Protein AF-A0A1Y1JNR8-F1 (afdb_monomer_lite)

Secondary structure (DSSP, 8-state):
---------TTTTTHHHHHHHHTTTSTTHHHHHHHHHHHHHHHHHHHT----HHHHHHHHHHHHHHHHHHHHTTS-HHHHHHHHHHHHHHHHHHHHHH--S--SHHHHHHHHH--SSTTSPPPP-TTGGGSTTS-TT-HHHHHHHHHHHHHHHHHHHHHHHHHHHHHHHHHHHHHHHHHHHHSPPP---------------SSTHHHHHHHHHHHHHHHHHHHHHHTT--

Radius of gyration: 26.72 Å; chains: 1; bounding box: 78×40×77 Å

Foldseek 3Di:
DPPPPPQDLPLLPPVLVVLLVCLCVDPCCVVCVVLQLLLQVQLCVQFVWPPDPVLSVLSSSLLSLQVVLVVCVVPDPVNSLSNLVVSLLSLVVSCVVTPGDQPFSLSSVVSSQDDPDPPHDGRDPSNVVSCVSVPRPPVVVSVVVVVVVVVVVVVVVVVVVVVVVVVVVVVVVVVVVVCCVVCVDDPPPDDDDDDDDDDPDDPPPVVVVVVVVVVVVVVVVVVVVVVVPD

Organism: Plasmodium gonderi (NCBI:txid77519)

Sequence (230 aa):
MQSTSNFDFMNIFPQCRYDYNGALYRRMRRQWLAPCSAVCSDYTNELQFNNSTAFHNKCHQLCLYLLDIYATKSDLTQRLEASCKYFYYKLKELRKNFGGKCTTTINCYEQMRKKYTPSRMDVPGVCVKYLENINNNDESIFTQFEYLQKLYDIENEFNKSKEELDKVNVKYEKYLQIKSECLPSPEQSYSSSEAGSGTVTGMCVSTTAILIIIFIFFKVKNNFNLLNIY

Structure (mmCIF, N/CA/C/O backbone):
data_AF-A0A1Y1JNR8-F1
#
_entry.id   AF-A0A1Y1JNR8-F1
#
loop_
_atom_site.group_PDB
_atom_site.id
_atom_site.type_symbol
_atom_site.label_atom_id
_atom_site.label_alt_id
_atom_site.label_comp_id
_atom_site.label_asym_id
_atom_site.label_entity_id
_atom_site.label_seq_id
_atom_site.pdbx_PDB_ins_code
_atom_site.Cartn_x
_atom_site.Cartn_y
_atom_site.Cartn_z
_atom_site.occupancy
_atom_site.B_iso_or_equiv
_atom_site.auth_seq_id
_atom_site.auth_comp_id
_atom_site.auth_asym_id
_atom_site.auth_atom_id
_atom_site.pdbx_PDB_model_num
ATOM 1 N N . MET A 1 1 ? -14.467 6.001 -29.641 1.00 39.25 1 MET A N 1
ATOM 2 C CA . MET A 1 1 ? -14.697 5.729 -28.207 1.00 39.25 1 MET A CA 1
ATOM 3 C C . MET A 1 1 ? -14.297 4.289 -27.952 1.00 39.25 1 MET A C 1
ATOM 5 O O . MET A 1 1 ? -15.002 3.393 -28.391 1.00 39.25 1 MET A O 1
ATOM 9 N N . GLN A 1 2 ? -13.114 4.065 -27.378 1.00 39.97 2 GLN A N 1
ATOM 10 C CA . GLN A 1 2 ? -12.700 2.731 -26.938 1.00 39.97 2 GLN A CA 1
ATOM 11 C C . GLN A 1 2 ? -13.568 2.346 -25.740 1.00 39.97 2 GLN A C 1
ATOM 13 O O . GLN A 1 2 ? -13.733 3.153 -24.827 1.00 39.97 2 GLN A O 1
ATOM 18 N N . SER A 1 3 ? -14.158 1.151 -25.778 1.00 43.25 3 SER A N 1
ATOM 19 C CA . SER A 1 3 ? -14.901 0.595 -24.652 1.00 43.25 3 SER A CA 1
ATOM 20 C C . SER A 1 3 ? -14.000 0.601 -23.422 1.00 43.25 3 SER A C 1
ATOM 22 O O . SER A 1 3 ? -12.935 -0.017 -23.443 1.00 43.25 3 SER A O 1
ATOM 24 N N . THR A 1 4 ? -14.419 1.292 -22.366 1.00 54.94 4 THR A N 1
ATOM 25 C CA . THR A 1 4 ? -13.857 1.138 -21.026 1.00 54.94 4 THR A CA 1
ATOM 26 C C . THR A 1 4 ? -13.970 -0.335 -20.656 1.00 54.94 4 THR A C 1
ATOM 28 O O . THR A 1 4 ? -15.061 -0.813 -20.344 1.00 54.94 4 THR A O 1
ATOM 31 N N . SER A 1 5 ? -12.870 -1.081 -20.763 1.00 59.62 5 SER A N 1
ATOM 32 C CA . SER A 1 5 ? -12.784 -2.412 -20.174 1.00 59.62 5 SER A CA 1
ATOM 33 C C . SER A 1 5 ? -13.126 -2.257 -18.698 1.00 59.62 5 SER A C 1
ATOM 35 O O . SER A 1 5 ? -12.496 -1.451 -18.013 1.00 59.62 5 SER A O 1
ATOM 37 N N . ASN A 1 6 ? -14.152 -2.964 -18.234 1.00 73.44 6 ASN A N 1
ATOM 38 C CA . ASN A 1 6 ? -14.614 -2.884 -16.856 1.00 73.44 6 ASN A CA 1
ATOM 39 C C . ASN A 1 6 ? -13.470 -3.370 -15.951 1.00 73.44 6 ASN A C 1
ATOM 41 O O . ASN A 1 6 ? -13.187 -4.567 -15.904 1.00 73.44 6 ASN A O 1
ATOM 45 N N . PHE A 1 7 ? -12.733 -2.449 -15.325 1.00 81.56 7 PHE A N 1
ATOM 46 C CA . PHE A 1 7 ? -11.639 -2.825 -14.438 1.00 81.56 7 PHE A CA 1
ATOM 47 C C . PHE A 1 7 ? -12.228 -3.464 -13.187 1.00 81.56 7 PHE A C 1
ATOM 49 O O . PHE A 1 7 ? -13.065 -2.868 -12.510 1.00 81.56 7 PHE A O 1
ATOM 56 N N . ASP A 1 8 ? -11.786 -4.678 -12.885 1.00 85.56 8 ASP A N 1
ATOM 57 C CA . ASP A 1 8 ? -12.284 -5.407 -11.732 1.00 85.56 8 ASP A CA 1
ATOM 58 C C . ASP A 1 8 ? -11.535 -5.010 -10.452 1.00 85.56 8 ASP A C 1
ATOM 60 O O . ASP A 1 8 ? -10.344 -5.301 -10.288 1.00 85.56 8 ASP A O 1
ATOM 64 N N . PHE A 1 9 ? -12.257 -4.345 -9.547 1.00 86.44 9 PHE A N 1
ATOM 65 C CA . PHE A 1 9 ? -11.785 -3.978 -8.212 1.00 86.44 9 PHE A CA 1
ATOM 66 C C . PHE A 1 9 ? -12.079 -5.052 -7.151 1.00 86.44 9 PHE A C 1
ATOM 68 O O . PHE A 1 9 ? -11.677 -4.871 -5.995 1.00 86.44 9 PHE A O 1
ATOM 75 N N . MET A 1 10 ? -12.763 -6.153 -7.504 1.00 84.88 10 MET A N 1
ATOM 76 C CA . MET A 1 10 ? -13.023 -7.262 -6.582 1.00 84.88 10 MET A CA 1
ATOM 77 C C . MET A 1 10 ? -11.731 -7.756 -5.944 1.00 84.88 10 MET A C 1
ATOM 79 O O . MET A 1 10 ? -10.674 -7.831 -6.572 1.00 84.88 10 MET A O 1
ATOM 83 N N . ASN A 1 11 ? -11.833 -8.126 -4.669 1.00 88.25 11 ASN A N 1
ATOM 84 C CA . ASN A 1 11 ? -10.754 -8.725 -3.881 1.00 88.25 11 ASN A CA 1
ATOM 85 C C . ASN A 1 11 ? -9.515 -7.837 -3.662 1.00 88.25 11 ASN A C 1
ATOM 87 O O . ASN A 1 11 ? -8.599 -8.246 -2.948 1.00 88.25 11 ASN A O 1
ATOM 91 N N . ILE A 1 12 ? -9.481 -6.617 -4.211 1.00 92.06 12 ILE A N 1
ATOM 92 C CA . ILE A 1 12 ? -8.430 -5.635 -3.930 1.00 92.06 12 ILE A CA 1
ATOM 93 C C . ILE A 1 12 ? -8.668 -5.019 -2.550 1.00 92.06 12 ILE A C 1
ATOM 95 O O . ILE A 1 12 ? -7.814 -5.071 -1.664 1.00 92.06 12 ILE A O 1
ATOM 99 N N . PHE A 1 13 ? -9.840 -4.424 -2.347 1.00 92.69 13 PHE A N 1
ATOM 100 C CA . PHE A 1 13 ? -10.194 -3.806 -1.077 1.00 92.69 13 PHE A CA 1
ATOM 101 C C . PHE A 1 13 ? -11.094 -4.724 -0.238 1.00 92.69 13 PHE A C 1
ATOM 103 O O . PHE A 1 13 ? -11.888 -5.477 -0.797 1.00 92.69 13 PHE A O 1
ATOM 110 N N . PRO A 1 14 ? -10.996 -4.667 1.104 1.00 93.38 14 PRO A N 1
ATOM 111 C CA . PRO A 1 14 ? -10.036 -3.884 1.895 1.00 93.38 14 PRO A CA 1
ATOM 112 C C . PRO A 1 14 ? -8.672 -4.576 2.064 1.00 93.38 14 PRO A C 1
ATOM 114 O O . PRO A 1 14 ? -7.735 -3.968 2.586 1.00 93.38 14 PRO A O 1
ATOM 117 N N . GLN A 1 15 ? -8.552 -5.843 1.657 1.00 93.50 15 GLN A N 1
ATOM 118 C CA . GLN A 1 15 ? -7.458 -6.709 2.088 1.00 93.50 15 GLN A CA 1
ATOM 119 C C . GLN A 1 15 ? -6.082 -6.255 1.587 1.00 93.50 15 GLN A C 1
ATOM 121 O O . GLN A 1 15 ? -5.156 -6.183 2.390 1.00 93.50 15 GLN A O 1
ATOM 126 N N . CYS A 1 16 ? -5.922 -5.885 0.312 1.00 95.50 16 CYS A N 1
ATOM 127 C CA . CYS A 1 16 ? -4.629 -5.418 -0.204 1.00 95.50 16 CYS A CA 1
ATOM 128 C C . CYS A 1 16 ? -4.188 -4.110 0.468 1.00 95.50 16 CYS A C 1
ATOM 130 O O . CYS A 1 16 ? -3.004 -3.937 0.759 1.00 95.50 16 CYS A O 1
ATOM 132 N N . ARG A 1 17 ? -5.137 -3.220 0.797 1.00 95.50 17 ARG A N 1
ATOM 133 C CA . ARG A 1 17 ? -4.872 -2.006 1.587 1.00 95.50 17 ARG A CA 1
ATOM 134 C C . ARG A 1 17 ? -4.393 -2.352 2.992 1.00 95.50 17 ARG A C 1
ATOM 136 O O . ARG A 1 17 ? -3.406 -1.777 3.450 1.00 95.50 17 ARG A O 1
ATOM 143 N N . TYR A 1 18 ? -5.066 -3.282 3.664 1.00 94.81 18 TYR A N 1
ATOM 144 C CA . TYR A 1 18 ? -4.649 -3.764 4.980 1.00 94.81 18 TYR A CA 1
ATOM 145 C C . TYR A 1 18 ? -3.255 -4.399 4.928 1.00 94.81 18 TYR A C 1
ATOM 147 O O . TYR A 1 18 ? -2.393 -4.056 5.737 1.00 94.81 18 TYR A O 1
ATOM 155 N N . ASP A 1 19 ? -3.004 -5.258 3.941 1.00 94.81 19 ASP A N 1
ATOM 156 C CA . ASP A 1 19 ? -1.722 -5.933 3.757 1.00 94.81 19 ASP A CA 1
ATOM 157 C C . ASP A 1 19 ? -0.589 -4.924 3.507 1.00 94.81 19 ASP A C 1
ATOM 159 O O . ASP A 1 19 ? 0.452 -4.988 4.162 1.00 94.81 19 ASP A O 1
ATOM 163 N N . TYR A 1 20 ? -0.821 -3.932 2.645 1.00 96.19 20 TYR A N 1
ATOM 164 C CA . TYR A 1 20 ? 0.123 -2.846 2.378 1.00 96.19 20 TYR A CA 1
ATOM 165 C C . TYR A 1 20 ? 0.397 -1.981 3.617 1.00 96.19 20 TYR A C 1
ATOM 167 O O . TYR A 1 20 ? 1.552 -1.688 3.934 1.00 96.19 20 TYR A O 1
ATOM 175 N N . ASN A 1 21 ? -0.644 -1.582 4.354 1.00 94.44 21 ASN A N 1
ATOM 176 C CA . ASN A 1 21 ? -0.499 -0.795 5.585 1.00 94.44 21 ASN A CA 1
ATOM 177 C C . ASN A 1 21 ? 0.221 -1.589 6.686 1.00 94.44 21 ASN A C 1
ATOM 179 O O . ASN A 1 21 ? 1.013 -1.030 7.444 1.00 94.44 21 ASN A O 1
ATOM 183 N N . GLY A 1 22 ? -0.010 -2.901 6.736 1.00 94.06 22 GLY A N 1
ATOM 184 C CA . GLY A 1 22 ? 0.628 -3.824 7.665 1.00 94.06 22 GLY A CA 1
ATOM 185 C C . GLY A 1 22 ? 2.079 -4.170 7.323 1.00 94.06 22 GLY A C 1
ATOM 186 O O . GLY A 1 22 ? 2.804 -4.609 8.216 1.00 94.06 22 GLY A O 1
ATOM 187 N N . ALA A 1 23 ? 2.538 -3.954 6.085 1.00 92.69 23 ALA A N 1
ATOM 188 C CA . ALA A 1 23 ? 3.873 -4.360 5.623 1.00 92.69 23 ALA A CA 1
ATOM 189 C C . ALA A 1 23 ? 5.018 -3.814 6.503 1.00 92.69 23 ALA A C 1
ATOM 191 O O . ALA A 1 23 ? 6.007 -4.501 6.755 1.00 92.69 23 ALA A O 1
ATOM 192 N N . LEU A 1 24 ? 4.860 -2.607 7.064 1.00 88.12 24 LEU A N 1
ATOM 193 C CA . LEU A 1 24 ? 5.844 -1.989 7.968 1.00 88.12 24 LEU A CA 1
ATOM 194 C C . LEU A 1 24 ? 5.838 -2.548 9.401 1.00 88.12 24 LEU A C 1
ATOM 196 O O . LEU A 1 24 ? 6.729 -2.228 10.190 1.00 88.12 24 LEU A O 1
ATOM 200 N N . TYR A 1 25 ? 4.853 -3.359 9.768 1.00 88.12 25 TYR A N 1
ATOM 201 C CA . TYR A 1 25 ? 4.699 -3.893 11.125 1.00 88.12 25 TYR A CA 1
ATOM 202 C C . TYR A 1 25 ? 4.877 -5.413 11.182 1.00 88.12 25 TYR A C 1
ATOM 204 O O . TYR A 1 25 ? 4.994 -5.987 12.263 1.00 88.12 25 TYR A O 1
ATOM 212 N N . ARG A 1 26 ? 4.943 -6.077 10.024 1.00 84.50 26 ARG A N 1
ATOM 213 C CA . ARG A 1 26 ? 5.122 -7.528 9.928 1.00 84.50 26 ARG A CA 1
ATOM 214 C C . ARG A 1 26 ? 6.529 -7.960 10.329 1.00 84.50 26 ARG A C 1
ATOM 216 O O . ARG A 1 26 ? 7.511 -7.236 10.157 1.00 84.50 26 ARG A O 1
ATOM 223 N N . ARG A 1 27 ? 6.633 -9.202 10.817 1.00 76.00 27 ARG A N 1
ATOM 224 C CA . ARG A 1 27 ? 7.883 -9.833 11.288 1.00 76.00 27 ARG A CA 1
ATOM 225 C C . ARG A 1 27 ? 9.013 -9.755 10.255 1.00 76.00 27 ARG A C 1
ATOM 227 O O . ARG A 1 27 ? 10.169 -9.552 10.621 1.00 76.00 27 ARG A O 1
ATOM 234 N N . MET A 1 28 ? 8.652 -9.849 8.975 1.00 74.25 28 MET A N 1
ATOM 235 C CA . MET A 1 28 ? 9.563 -9.779 7.833 1.00 74.25 28 MET A CA 1
ATOM 236 C C . MET A 1 28 ? 10.305 -8.439 7.713 1.00 74.25 28 MET A C 1
ATOM 238 O O . MET A 1 28 ? 11.418 -8.414 7.187 1.00 74.25 28 MET A O 1
ATOM 242 N N . ARG A 1 29 ? 9.790 -7.344 8.291 1.00 83.25 29 ARG A N 1
ATOM 243 C CA . ARG A 1 29 ? 10.456 -6.035 8.245 1.00 83.25 29 ARG A CA 1
ATOM 244 C C . ARG A 1 29 ? 11.910 -6.092 8.706 1.00 83.25 29 ARG A C 1
ATOM 246 O O . ARG A 1 29 ? 12.751 -5.469 8.075 1.00 83.25 29 ARG A O 1
ATOM 253 N N . ARG A 1 30 ? 12.234 -6.813 9.785 1.00 84.50 30 ARG A N 1
ATOM 254 C CA . ARG A 1 30 ? 13.604 -6.794 10.339 1.00 84.50 30 ARG A CA 1
ATOM 255 C C . ARG A 1 30 ? 14.647 -7.316 9.351 1.00 84.50 30 ARG A C 1
ATOM 257 O O . ARG A 1 30 ? 15.739 -6.769 9.292 1.00 84.50 30 ARG A O 1
ATOM 264 N N . GLN A 1 31 ? 14.295 -8.338 8.575 1.00 91.00 31 GLN A N 1
ATOM 265 C CA . GLN A 1 31 ? 15.196 -8.950 7.600 1.00 91.00 31 GLN A CA 1
ATOM 266 C C . GLN A 1 31 ? 15.299 -8.124 6.314 1.00 91.00 31 GLN A C 1
ATOM 268 O O . GLN A 1 31 ? 16.372 -8.034 5.724 1.00 91.00 31 GLN A O 1
ATOM 273 N N . TRP A 1 32 ? 14.193 -7.511 5.888 1.00 93.62 32 TRP A N 1
ATOM 274 C CA . TRP A 1 32 ? 14.091 -6.902 4.561 1.00 93.62 32 TRP A CA 1
ATOM 275 C C . TRP A 1 32 ? 14.195 -5.382 4.546 1.00 93.62 32 TRP A C 1
ATOM 277 O O . TRP A 1 32 ? 14.353 -4.808 3.474 1.00 93.62 32 TRP A O 1
ATOM 287 N N . LEU A 1 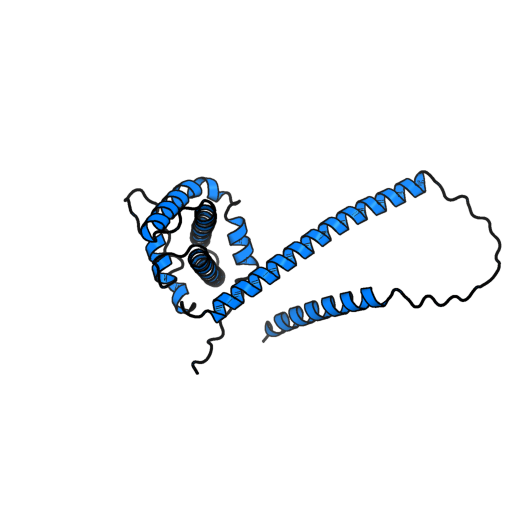33 ? 14.168 -4.715 5.704 1.00 93.50 33 LEU A N 1
ATOM 288 C CA . LEU A 1 33 ? 14.251 -3.256 5.762 1.00 93.50 33 LEU A CA 1
ATOM 289 C C . LEU A 1 33 ? 15.554 -2.739 5.148 1.00 93.50 33 LEU A C 1
ATOM 291 O O . LEU A 1 33 ? 15.488 -1.909 4.253 1.00 93.50 33 LEU A O 1
ATOM 295 N N . ALA A 1 34 ? 16.715 -3.251 5.570 1.00 95.19 34 ALA A N 1
ATOM 296 C CA . ALA A 1 34 ? 18.001 -2.804 5.028 1.00 95.19 34 ALA A CA 1
ATOM 297 C C . ALA A 1 34 ? 18.160 -3.116 3.520 1.00 95.19 34 ALA A C 1
ATOM 299 O O . ALA A 1 34 ? 18.535 -2.209 2.772 1.00 95.19 34 ALA A O 1
ATOM 300 N N . PRO A 1 35 ? 17.814 -4.326 3.030 1.00 95.88 35 PRO A N 1
ATOM 301 C CA . PRO A 1 35 ? 17.745 -4.598 1.593 1.00 95.88 35 PRO A CA 1
ATOM 302 C C . PRO A 1 35 ? 16.805 -3.658 0.821 1.00 95.88 35 PRO A C 1
ATOM 304 O O . PRO A 1 35 ? 17.195 -3.118 -0.213 1.00 95.88 35 PRO A O 1
ATOM 307 N N . CYS A 1 36 ? 15.604 -3.388 1.338 1.00 96.50 36 CYS A N 1
ATOM 308 C CA . CYS A 1 36 ? 14.678 -2.443 0.717 1.00 96.50 36 CYS A CA 1
ATOM 309 C C . CYS A 1 36 ? 15.200 -1.002 0.752 1.00 96.50 36 CYS A C 1
ATOM 311 O O . CYS A 1 36 ? 14.997 -0.271 -0.210 1.00 96.50 36 CYS A O 1
ATOM 313 N N . SER A 1 37 ? 15.904 -0.582 1.807 1.00 95.38 37 SER A N 1
ATOM 314 C CA . SER A 1 37 ? 16.547 0.739 1.861 1.00 95.38 37 SER A CA 1
ATOM 315 C C . SER A 1 37 ? 17.610 0.906 0.790 1.00 95.38 37 SER A C 1
ATOM 317 O O . SER A 1 37 ? 17.683 1.951 0.146 1.00 95.38 37 SER A O 1
ATOM 319 N N . ALA A 1 38 ? 18.397 -0.140 0.553 1.00 95.88 38 ALA A N 1
ATOM 320 C CA . ALA A 1 38 ? 19.351 -0.170 -0.540 1.00 95.88 38 ALA A CA 1
ATOM 321 C C . ALA A 1 38 ? 18.660 -0.023 -1.907 1.00 95.88 38 ALA A C 1
ATOM 323 O O . ALA A 1 38 ? 19.047 0.847 -2.682 1.00 95.88 38 ALA A O 1
ATOM 324 N N . VAL A 1 39 ? 17.597 -0.798 -2.158 1.00 96.06 39 VAL A N 1
ATOM 325 C CA . VAL A 1 39 ? 16.781 -0.695 -3.384 1.00 96.06 39 VAL A CA 1
ATOM 326 C C . VAL A 1 39 ? 16.187 0.706 -3.548 1.00 96.06 39 VAL A C 1
ATOM 328 O O . VAL A 1 39 ? 16.232 1.272 -4.632 1.00 96.06 39 VAL A O 1
ATOM 331 N N . CYS A 1 40 ? 15.657 1.302 -2.481 1.00 95.69 40 CYS A N 1
ATOM 332 C CA . CYS A 1 40 ? 15.045 2.628 -2.534 1.00 95.69 40 CYS A CA 1
ATOM 333 C C . CYS A 1 40 ? 16.055 3.751 -2.781 1.00 95.69 40 CYS A C 1
ATOM 335 O O . CYS A 1 40 ? 15.743 4.701 -3.497 1.00 95.69 40 CYS A O 1
ATOM 337 N N . SER A 1 41 ? 17.264 3.643 -2.229 1.00 94.31 41 SER A N 1
ATOM 338 C CA . SER A 1 41 ? 18.361 4.574 -2.514 1.00 94.31 41 SER A CA 1
ATOM 339 C C . SER A 1 41 ? 18.762 4.518 -3.987 1.00 94.31 41 SER A C 1
ATOM 341 O O . SER A 1 41 ? 18.772 5.534 -4.678 1.00 94.31 41 SER A O 1
ATOM 343 N N . ASP A 1 42 ? 18.983 3.306 -4.487 1.00 93.62 42 ASP A N 1
ATOM 344 C CA . ASP A 1 42 ? 19.300 3.027 -5.884 1.00 93.62 42 ASP A CA 1
ATOM 345 C C . ASP A 1 42 ? 18.203 3.579 -6.820 1.00 93.62 42 ASP A C 1
ATOM 347 O O . ASP A 1 42 ? 18.477 4.335 -7.752 1.00 93.62 42 ASP A O 1
ATOM 351 N N . TYR A 1 43 ? 16.938 3.307 -6.499 1.00 93.50 43 TYR A N 1
ATOM 352 C CA . TYR A 1 43 ? 15.780 3.792 -7.247 1.00 93.50 43 TYR A CA 1
ATOM 353 C C . TYR A 1 43 ? 15.640 5.328 -7.231 1.00 93.50 43 TYR A C 1
ATOM 355 O O . TYR A 1 43 ? 15.259 5.929 -8.237 1.00 93.50 43 TYR A O 1
ATOM 363 N N . THR A 1 44 ? 15.992 5.979 -6.115 1.00 92.31 44 THR A N 1
ATOM 364 C CA . THR A 1 44 ? 16.034 7.451 -5.996 1.00 92.31 44 THR A CA 1
ATOM 365 C C . THR A 1 44 ? 17.031 8.057 -6.974 1.00 92.31 44 THR A C 1
ATOM 367 O O . THR A 1 44 ? 16.710 9.032 -7.657 1.00 92.31 44 THR A O 1
ATOM 370 N N . ASN A 1 45 ? 18.223 7.462 -7.053 1.00 88.44 45 ASN A N 1
ATOM 371 C CA . ASN A 1 45 ? 19.310 7.948 -7.895 1.00 88.44 45 ASN A CA 1
ATOM 372 C C . ASN A 1 45 ? 18.976 7.810 -9.386 1.00 88.44 45 ASN A C 1
ATOM 374 O O . ASN A 1 45 ? 19.185 8.764 -10.137 1.00 88.44 45 ASN A O 1
ATOM 378 N N . GLU A 1 46 ? 18.393 6.679 -9.803 1.00 86.44 46 GLU A N 1
ATOM 379 C CA . GLU A 1 46 ? 18.008 6.445 -11.205 1.00 86.44 46 GLU A CA 1
ATOM 380 C C . GLU A 1 46 ? 16.993 7.480 -11.690 1.00 86.44 46 GLU A C 1
ATOM 382 O O . GLU A 1 46 ? 17.093 8.036 -12.787 1.00 86.44 46 GLU A O 1
ATOM 387 N N . LEU A 1 47 ? 15.986 7.738 -10.857 1.00 85.50 47 LEU A N 1
ATOM 388 C CA . LEU A 1 47 ? 14.855 8.570 -11.237 1.00 85.50 47 LEU A CA 1
ATOM 389 C C . LEU A 1 47 ? 15.053 10.045 -10.925 1.00 85.50 47 LEU A C 1
ATOM 391 O O . LEU A 1 47 ? 14.207 10.845 -11.325 1.00 85.50 47 LEU A O 1
ATOM 395 N N . GLN A 1 48 ? 16.172 10.403 -10.287 1.00 84.50 48 GLN A N 1
ATOM 396 C CA . GLN A 1 48 ? 16.477 11.762 -9.842 1.00 84.50 48 GLN A CA 1
ATOM 397 C C . GLN A 1 48 ? 15.337 12.343 -8.998 1.00 84.50 48 GLN A C 1
ATOM 399 O O . GLN A 1 48 ? 14.942 13.497 -9.158 1.00 84.50 48 GLN A O 1
ATOM 404 N N . PHE A 1 49 ? 14.769 11.514 -8.120 1.00 79.38 49 PHE A N 1
ATOM 405 C CA . PHE A 1 49 ? 13.758 11.973 -7.179 1.00 79.38 49 PHE A CA 1
ATOM 406 C C . PHE A 1 49 ? 14.371 12.931 -6.161 1.00 79.38 49 PHE A C 1
ATOM 408 O O . PHE A 1 49 ? 15.531 12.790 -5.765 1.00 79.38 49 PHE A O 1
ATOM 415 N N . ASN A 1 50 ? 13.550 13.850 -5.649 1.00 75.31 50 ASN A N 1
ATOM 416 C CA . ASN A 1 50 ? 13.906 14.592 -4.447 1.00 75.31 50 ASN A CA 1
ATOM 417 C C . ASN A 1 50 ? 14.071 13.591 -3.299 1.00 75.31 50 ASN A C 1
ATOM 419 O O . ASN A 1 50 ? 13.088 13.009 -2.828 1.00 75.31 50 ASN A O 1
ATOM 423 N N . ASN A 1 51 ? 15.322 13.388 -2.881 1.00 75.44 51 ASN A N 1
ATOM 424 C CA . ASN A 1 51 ? 15.720 12.460 -1.829 1.00 75.44 51 ASN A CA 1
ATOM 425 C C . ASN A 1 51 ? 15.142 12.909 -0.478 1.00 75.44 51 ASN A C 1
ATOM 427 O O . ASN A 1 51 ? 15.792 13.590 0.312 1.00 75.44 51 ASN A O 1
ATOM 431 N N . SER A 1 52 ? 13.876 12.574 -0.251 1.00 87.88 52 SER A N 1
ATOM 432 C CA . SER A 1 52 ? 13.118 12.965 0.928 1.00 87.88 52 SER A CA 1
ATOM 433 C C . SER A 1 52 ? 12.829 11.751 1.799 1.00 87.88 52 SER A C 1
ATOM 435 O O . SER A 1 52 ? 12.574 10.646 1.314 1.00 87.88 52 SER A O 1
ATOM 437 N N . THR A 1 53 ? 12.783 11.967 3.110 1.00 92.19 53 THR A N 1
ATOM 438 C CA . THR A 1 53 ? 12.362 10.942 4.075 1.00 92.19 53 THR A CA 1
ATOM 439 C C . THR A 1 53 ? 10.971 10.393 3.744 1.00 92.19 53 THR A C 1
ATOM 441 O O . THR A 1 53 ? 10.708 9.204 3.912 1.00 92.19 53 THR A O 1
ATOM 444 N N . ALA A 1 54 ? 10.082 11.244 3.220 1.00 93.88 54 ALA A N 1
ATOM 445 C CA . ALA A 1 54 ? 8.745 10.848 2.791 1.00 93.88 54 ALA A CA 1
ATOM 446 C C . ALA A 1 54 ? 8.784 9.835 1.634 1.00 93.88 54 ALA A C 1
ATOM 448 O O . ALA A 1 54 ? 8.072 8.830 1.692 1.00 93.88 54 ALA A O 1
ATOM 449 N N . PHE A 1 55 ? 9.643 10.059 0.633 1.00 93.69 55 PHE A N 1
ATOM 450 C CA . PHE A 1 55 ? 9.849 9.112 -0.462 1.00 93.69 55 PHE A CA 1
ATOM 451 C C . PHE A 1 55 ? 10.358 7.770 0.063 1.00 93.69 55 PHE A C 1
ATOM 453 O O . PHE A 1 55 ? 9.741 6.740 -0.205 1.00 93.69 55 PHE A O 1
ATOM 460 N N . HIS A 1 56 ? 11.432 7.778 0.862 1.00 93.81 56 HIS A N 1
ATOM 461 C CA . HIS A 1 56 ? 12.028 6.548 1.399 1.00 93.81 56 HIS A CA 1
ATOM 462 C C . HIS A 1 56 ? 11.027 5.726 2.198 1.00 93.81 56 HIS A C 1
ATOM 464 O O . HIS A 1 56 ? 10.924 4.522 1.996 1.00 93.81 56 HIS A O 1
ATOM 470 N N . ASN A 1 57 ? 10.217 6.368 3.041 1.00 94.50 57 ASN A N 1
ATOM 471 C CA . ASN A 1 57 ? 9.189 5.673 3.814 1.00 94.50 57 ASN A CA 1
ATOM 472 C C . ASN A 1 57 ? 8.163 4.966 2.918 1.00 94.50 57 ASN A C 1
ATOM 474 O O . ASN A 1 57 ? 7.814 3.811 3.170 1.00 94.50 57 ASN A O 1
ATOM 478 N N . LYS A 1 58 ? 7.700 5.635 1.857 1.00 95.94 58 LYS A N 1
ATOM 479 C CA . LYS A 1 58 ? 6.740 5.055 0.909 1.00 95.94 58 LYS A CA 1
ATOM 480 C C . LYS A 1 58 ? 7.381 3.974 0.040 1.00 95.94 58 LYS A C 1
ATOM 482 O O . LYS A 1 58 ? 6.777 2.924 -0.155 1.00 95.94 58 LYS A O 1
ATOM 487 N N . CYS A 1 59 ? 8.614 4.183 -0.410 1.00 96.56 59 CYS A N 1
ATOM 488 C CA . CYS A 1 59 ? 9.365 3.191 -1.167 1.00 96.56 59 CYS A CA 1
ATOM 489 C C . CYS A 1 59 ? 9.652 1.928 -0.333 1.00 96.56 59 CYS A C 1
ATOM 491 O O . CYS A 1 59 ? 9.435 0.818 -0.819 1.00 96.56 59 CYS A O 1
ATOM 493 N N . HIS A 1 60 ? 10.048 2.063 0.940 1.00 95.75 60 HIS A N 1
ATOM 494 C CA . HIS A 1 60 ? 10.241 0.923 1.842 1.00 95.75 60 HIS A CA 1
ATOM 495 C C . HIS A 1 60 ? 8.961 0.109 1.995 1.00 95.75 60 HIS A C 1
ATOM 497 O O . HIS A 1 60 ? 8.990 -1.113 1.874 1.00 95.75 60 HIS A O 1
ATOM 503 N N . GLN A 1 61 ? 7.839 0.784 2.250 1.00 97.00 61 GLN A N 1
ATOM 504 C CA . GLN A 1 61 ? 6.545 0.129 2.396 1.00 97.00 61 GLN A CA 1
ATOM 505 C C . GLN A 1 61 ? 6.158 -0.630 1.121 1.00 97.00 61 GLN A C 1
ATOM 507 O O . GLN A 1 61 ? 5.728 -1.779 1.201 1.00 97.00 61 GLN A O 1
ATOM 512 N N . LEU A 1 62 ? 6.379 -0.023 -0.047 1.00 97.50 62 LEU A N 1
ATOM 513 C CA . LEU A 1 62 ? 6.117 -0.635 -1.346 1.00 97.50 62 LEU A CA 1
ATOM 514 C C . LEU A 1 62 ? 7.010 -1.860 -1.615 1.00 97.50 62 LEU A C 1
ATOM 516 O O . LEU A 1 62 ? 6.510 -2.895 -2.052 1.00 97.50 62 LEU A O 1
ATOM 520 N N . CYS A 1 63 ? 8.308 -1.771 -1.310 1.00 97.44 63 CYS A N 1
ATOM 521 C CA . CYS A 1 63 ? 9.258 -2.880 -1.434 1.00 97.44 63 CYS A CA 1
ATOM 522 C C . CYS A 1 63 ? 8.898 -4.054 -0.510 1.00 97.44 63 CYS A C 1
ATOM 524 O O . CYS A 1 63 ? 8.845 -5.201 -0.953 1.00 97.44 63 CYS A O 1
ATOM 526 N N . LEU A 1 64 ? 8.586 -3.771 0.759 1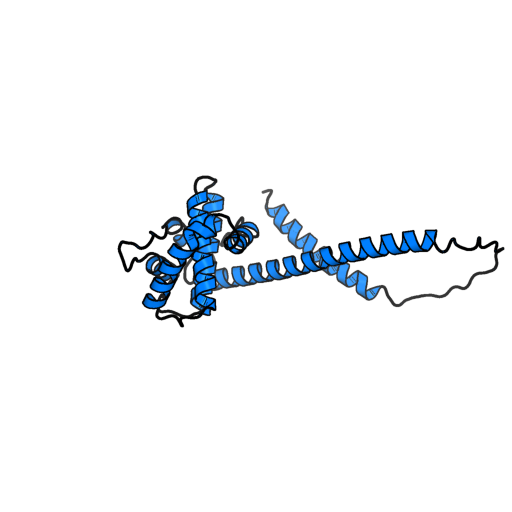.00 96.94 64 LEU A N 1
ATOM 527 C CA . LEU A 1 64 ? 8.169 -4.786 1.728 1.00 96.94 64 LEU A CA 1
ATOM 528 C C . LEU A 1 64 ? 6.854 -5.451 1.316 1.00 96.94 64 LEU A C 1
ATOM 530 O O . LEU A 1 64 ? 6.737 -6.669 1.394 1.00 96.94 64 LEU A O 1
ATOM 534 N N . TYR A 1 65 ? 5.890 -4.676 0.816 1.00 97.19 65 TYR A N 1
ATOM 535 C CA . TYR A 1 65 ? 4.634 -5.224 0.314 1.00 97.19 65 TYR A CA 1
ATOM 536 C C . TYR A 1 65 ? 4.853 -6.189 -0.861 1.00 97.19 65 TYR A C 1
ATOM 538 O O . TYR A 1 65 ? 4.272 -7.270 -0.888 1.00 97.19 65 TYR A O 1
ATOM 546 N N . LEU A 1 66 ? 5.740 -5.853 -1.801 1.00 96.62 66 LEU A N 1
ATOM 547 C CA . LEU A 1 66 ? 6.080 -6.745 -2.912 1.00 96.62 66 LEU A CA 1
ATOM 548 C C . LEU A 1 66 ? 6.745 -8.048 -2.442 1.00 96.62 66 LEU A C 1
ATOM 550 O O . LEU A 1 66 ? 6.475 -9.118 -2.993 1.00 96.62 66 LEU A O 1
ATOM 554 N N . LEU A 1 67 ? 7.601 -7.972 -1.421 1.00 95.31 67 LEU A N 1
ATOM 555 C CA . LEU A 1 67 ? 8.212 -9.154 -0.812 1.00 95.31 67 LEU A CA 1
ATOM 556 C C . LEU A 1 67 ? 7.179 -10.032 -0.104 1.00 95.31 67 LEU A C 1
ATOM 558 O O . LEU A 1 67 ? 7.235 -11.253 -0.239 1.00 95.31 67 LEU A O 1
ATOM 562 N N . ASP A 1 68 ? 6.203 -9.430 0.574 1.00 93.31 68 ASP A N 1
ATOM 563 C CA . ASP A 1 68 ? 5.083 -10.153 1.178 1.00 93.31 68 ASP A CA 1
ATOM 564 C C . ASP A 1 68 ? 4.251 -10.887 0.117 1.00 93.31 68 ASP A C 1
ATOM 566 O O . ASP A 1 68 ? 3.929 -12.065 0.291 1.00 93.31 68 ASP A O 1
ATOM 570 N N . ILE A 1 69 ? 3.952 -10.229 -1.010 1.00 94.06 69 ILE A N 1
ATOM 571 C CA . ILE A 1 69 ? 3.282 -10.861 -2.158 1.00 94.06 69 ILE A CA 1
ATOM 572 C C . ILE A 1 69 ? 4.104 -12.055 -2.656 1.00 94.06 69 ILE A C 1
ATOM 574 O O . ILE A 1 69 ? 3.569 -13.139 -2.882 1.00 94.06 69 ILE A O 1
ATOM 578 N N . TYR A 1 70 ? 5.418 -11.878 -2.811 1.00 93.12 70 TYR A N 1
ATOM 579 C CA . TYR A 1 70 ? 6.306 -12.939 -3.276 1.00 93.12 70 TYR A CA 1
ATOM 580 C C . TYR A 1 70 ? 6.360 -14.133 -2.312 1.00 93.12 70 TYR A C 1
ATOM 582 O O . TYR A 1 70 ? 6.358 -15.278 -2.767 1.00 93.12 70 TYR A O 1
ATOM 590 N N . ALA A 1 71 ? 6.387 -13.880 -1.003 1.00 90.19 71 ALA A N 1
ATOM 591 C CA . ALA A 1 71 ? 6.427 -14.915 0.026 1.00 90.19 71 ALA A CA 1
ATOM 592 C C . ALA A 1 71 ? 5.110 -15.702 0.134 1.00 90.19 71 ALA A C 1
ATOM 594 O O . ALA A 1 71 ? 5.131 -16.874 0.492 1.00 90.19 71 ALA A O 1
ATOM 595 N N . THR A 1 72 ? 3.978 -15.076 -0.199 1.00 85.19 72 THR A N 1
ATOM 596 C CA . THR A 1 72 ? 2.628 -15.661 -0.069 1.00 85.19 72 THR A CA 1
ATOM 597 C C . THR A 1 72 ? 2.045 -16.176 -1.389 1.00 85.19 72 THR A C 1
ATOM 599 O O . THR A 1 72 ? 0.908 -16.638 -1.435 1.00 85.19 72 THR A O 1
ATOM 602 N N . LYS A 1 73 ? 2.826 -16.146 -2.479 1.00 75.94 73 LYS A N 1
ATOM 603 C CA . LYS A 1 73 ? 2.369 -16.467 -3.844 1.00 75.94 73 LYS A CA 1
ATOM 604 C C . LYS A 1 73 ? 1.858 -17.902 -4.053 1.00 75.94 73 LYS A C 1
ATOM 606 O O . LYS A 1 73 ? 1.287 -18.168 -5.107 1.00 75.94 73 LYS A O 1
ATOM 611 N N . SER A 1 74 ? 2.104 -18.824 -3.117 1.00 64.25 74 SER A N 1
ATOM 612 C CA . SER A 1 74 ? 1.592 -20.202 -3.172 1.00 64.25 74 SER A CA 1
ATOM 613 C C . SER A 1 74 ? 0.085 -20.293 -2.919 1.00 64.25 74 SER A C 1
ATOM 615 O O . SER A 1 74 ? -0.538 -21.261 -3.347 1.00 64.25 74 SER A O 1
ATOM 617 N N . ASP A 1 75 ? -0.509 -19.275 -2.287 1.00 61.72 75 ASP A N 1
ATOM 618 C CA . ASP A 1 75 ? -1.841 -19.361 -1.684 1.00 61.72 75 ASP A CA 1
ATOM 619 C C . ASP A 1 75 ? -2.893 -18.553 -2.466 1.00 61.72 75 ASP A C 1
ATOM 621 O O . ASP A 1 75 ? -3.456 -17.604 -1.937 1.00 61.72 75 ASP A O 1
ATOM 625 N N . LEU A 1 76 ? -3.230 -18.970 -3.696 1.00 72.12 76 LEU A N 1
ATOM 626 C CA . LEU A 1 76 ? -4.320 -18.451 -4.564 1.00 72.12 76 LEU A CA 1
ATOM 627 C C . LEU A 1 76 ? -3.903 -17.394 -5.608 1.00 72.12 76 LEU A C 1
ATOM 629 O O . LEU A 1 76 ? -3.495 -16.270 -5.310 1.00 72.12 76 LEU A O 1
ATOM 633 N N . THR A 1 77 ? -4.134 -17.734 -6.878 1.00 76.38 77 THR A N 1
ATOM 634 C CA . THR A 1 77 ? -3.882 -16.884 -8.056 1.00 76.38 77 THR A CA 1
ATOM 635 C C . THR A 1 77 ? -4.685 -15.579 -8.048 1.00 76.38 77 THR A C 1
ATOM 637 O O . THR A 1 77 ? -4.141 -14.538 -8.410 1.00 76.38 77 THR A O 1
ATOM 640 N N . GLN A 1 78 ? -5.937 -15.604 -7.578 1.00 80.31 78 GLN A N 1
ATOM 641 C CA . GLN A 1 78 ? -6.801 -14.416 -7.507 1.00 80.31 78 GLN A CA 1
ATOM 642 C C . GLN A 1 78 ? -6.273 -13.364 -6.520 1.00 80.31 78 GLN A C 1
ATOM 644 O O . GLN A 1 78 ? -6.213 -12.177 -6.841 1.00 80.31 78 GLN A O 1
ATOM 649 N N . ARG A 1 79 ? -5.815 -13.786 -5.331 1.00 88.44 79 ARG A N 1
ATOM 650 C CA . ARG A 1 79 ? -5.233 -12.874 -4.332 1.00 88.44 79 ARG A CA 1
ATOM 651 C C . ARG A 1 79 ? -3.939 -12.248 -4.840 1.00 88.44 79 ARG A C 1
ATOM 653 O O . ARG A 1 79 ? -3.671 -11.072 -4.581 1.00 88.44 79 ARG A O 1
ATOM 660 N N . LEU A 1 80 ? -3.149 -13.034 -5.568 1.00 91.88 80 LEU A N 1
ATOM 661 C CA . LEU A 1 80 ? -1.917 -12.569 -6.180 1.00 91.88 80 LEU A CA 1
ATOM 662 C C . LEU A 1 80 ? -2.189 -11.468 -7.219 1.00 91.88 80 LEU A C 1
ATOM 664 O O . LEU A 1 80 ? -1.545 -10.421 -7.165 1.00 91.88 80 LEU A O 1
ATOM 668 N N . GLU A 1 81 ? -3.166 -11.661 -8.109 1.00 91.62 81 GLU A N 1
ATOM 669 C CA . GLU A 1 81 ? -3.568 -10.639 -9.085 1.00 91.62 81 GLU A CA 1
ATOM 670 C C . GLU A 1 81 ? -4.032 -9.346 -8.403 1.00 91.62 81 GLU A C 1
ATOM 672 O O . GLU A 1 81 ? -3.513 -8.272 -8.712 1.00 91.62 81 GLU A O 1
ATOM 677 N N . ALA A 1 82 ? -4.956 -9.441 -7.442 1.00 92.75 82 ALA A N 1
ATOM 678 C CA . ALA A 1 82 ? -5.470 -8.283 -6.710 1.00 92.75 82 ALA A CA 1
ATOM 679 C C . ALA A 1 82 ? -4.350 -7.508 -5.990 1.00 92.75 82 ALA A C 1
ATOM 681 O O . ALA A 1 82 ? -4.280 -6.277 -6.061 1.00 92.75 82 ALA A O 1
ATOM 682 N N . SER A 1 83 ? -3.414 -8.228 -5.366 1.00 94.56 83 SER A N 1
ATOM 683 C CA . SER A 1 83 ? -2.277 -7.623 -4.665 1.00 94.56 83 SER A CA 1
ATOM 684 C C . SER A 1 83 ? -1.303 -6.943 -5.623 1.00 94.56 83 SER A C 1
ATOM 686 O O . SER A 1 83 ? -0.824 -5.844 -5.347 1.00 94.56 83 SER A O 1
ATOM 688 N N . CYS A 1 84 ? -1.049 -7.547 -6.785 1.00 94.56 84 CYS A N 1
ATOM 689 C CA . CYS A 1 84 ? -0.226 -6.932 -7.819 1.00 94.56 84 CYS A CA 1
ATOM 690 C C . CYS A 1 84 ? -0.892 -5.698 -8.441 1.00 94.56 84 CYS A C 1
ATOM 692 O O . CYS A 1 84 ? -0.217 -4.689 -8.650 1.00 94.56 84 CYS A O 1
ATOM 694 N N . LYS A 1 85 ? -2.216 -5.719 -8.650 1.00 93.25 85 LYS A N 1
ATOM 695 C CA . LYS A 1 85 ? -2.982 -4.528 -9.053 1.00 93.25 85 LYS A CA 1
ATOM 696 C C . LYS A 1 85 ? -2.818 -3.391 -8.049 1.00 93.25 85 LYS A C 1
ATOM 698 O O . LYS A 1 85 ? -2.500 -2.263 -8.430 1.00 93.25 85 LYS A O 1
ATOM 703 N N . TYR A 1 86 ? -2.943 -3.699 -6.761 1.00 95.62 86 TYR A N 1
ATOM 704 C CA . TYR A 1 86 ? -2.755 -2.718 -5.696 1.00 95.62 86 TYR A CA 1
ATOM 705 C C . TYR A 1 86 ? -1.304 -2.208 -5.590 1.00 95.62 86 TYR A C 1
ATOM 707 O O . TYR A 1 86 ? -1.082 -1.012 -5.393 1.00 95.62 86 TYR A O 1
ATOM 715 N N . PHE A 1 87 ? -0.306 -3.081 -5.778 1.00 96.19 87 PHE A N 1
ATOM 716 C CA . PHE A 1 87 ? 1.110 -2.697 -5.848 1.00 96.19 87 PHE A CA 1
ATOM 717 C C . PHE A 1 87 ? 1.351 -1.661 -6.951 1.00 96.19 87 PHE A C 1
ATOM 719 O O . PHE A 1 87 ? 1.975 -0.631 -6.697 1.00 96.19 87 PHE A O 1
ATOM 726 N N . TYR A 1 88 ? 0.812 -1.879 -8.154 1.00 94.69 88 TYR A N 1
ATOM 727 C CA . TYR A 1 88 ? 0.972 -0.934 -9.258 1.00 94.69 88 TYR A CA 1
ATOM 728 C C . TYR A 1 88 ? 0.249 0.390 -9.034 1.00 94.69 88 TYR A C 1
ATOM 730 O O . TYR A 1 88 ? 0.804 1.439 -9.365 1.00 94.69 88 TYR A O 1
ATOM 738 N N . TYR A 1 89 ? -0.931 0.368 -8.408 1.00 94.50 89 TYR A N 1
ATOM 739 C CA . TYR A 1 89 ? -1.580 1.588 -7.932 1.00 94.50 89 TYR A CA 1
ATOM 740 C C . TYR A 1 89 ? -0.648 2.381 -7.000 1.00 94.50 89 TYR A C 1
ATOM 742 O O . TYR A 1 89 ? -0.398 3.564 -7.237 1.00 94.50 89 TYR A O 1
ATOM 750 N N . LYS A 1 90 ? -0.046 1.733 -5.994 1.00 96.25 90 LYS A N 1
ATOM 751 C CA . LYS A 1 90 ? 0.867 2.404 -5.054 1.00 96.25 90 LYS A CA 1
ATOM 752 C C . LYS A 1 90 ? 2.189 2.844 -5.678 1.00 96.25 90 LYS A C 1
ATOM 754 O O . LYS A 1 90 ? 2.705 3.898 -5.314 1.00 96.25 90 LYS A O 1
ATOM 759 N N . LEU A 1 91 ? 2.704 2.117 -6.667 1.00 95.19 91 LEU A N 1
ATOM 760 C CA . LEU A 1 91 ? 3.861 2.553 -7.449 1.00 95.19 91 LEU A CA 1
ATOM 761 C C . LEU A 1 91 ? 3.544 3.806 -8.286 1.00 95.19 91 LEU A C 1
ATOM 763 O O . LEU A 1 91 ? 4.349 4.738 -8.329 1.00 95.19 91 LEU A O 1
ATOM 767 N N . LYS A 1 92 ? 2.358 3.867 -8.907 1.00 92.88 92 LYS A N 1
ATOM 768 C CA . LYS A 1 92 ? 1.890 5.052 -9.644 1.00 92.88 92 LYS A CA 1
ATOM 769 C C . LYS A 1 92 ? 1.662 6.248 -8.711 1.00 92.88 92 LYS A C 1
ATOM 771 O O . LYS A 1 92 ? 2.068 7.356 -9.057 1.00 92.88 92 LYS A O 1
ATOM 776 N N . GLU A 1 93 ? 1.095 6.028 -7.522 1.00 93.50 93 GLU A N 1
ATOM 777 C CA . GLU A 1 93 ? 0.956 7.040 -6.459 1.00 93.50 93 GLU A CA 1
ATOM 778 C C . GLU A 1 93 ? 2.326 7.585 -6.023 1.00 93.50 93 GLU A C 1
ATOM 780 O O . GLU A 1 93 ? 2.518 8.800 -5.972 1.00 93.50 93 GLU A O 1
ATOM 785 N N . LEU A 1 94 ? 3.305 6.703 -5.785 1.00 93.56 94 LEU A N 1
ATOM 786 C CA . LEU A 1 94 ? 4.677 7.089 -5.447 1.00 93.56 94 LEU A CA 1
ATOM 787 C C . LEU A 1 94 ? 5.280 7.988 -6.537 1.00 93.56 94 LEU A C 1
ATOM 789 O O . LEU A 1 94 ? 5.783 9.068 -6.238 1.00 93.56 94 LEU A O 1
ATOM 793 N N . ARG A 1 95 ? 5.171 7.592 -7.809 1.00 91.31 95 ARG A N 1
ATOM 794 C CA . ARG A 1 95 ? 5.634 8.411 -8.937 1.00 91.31 95 ARG A CA 1
ATOM 795 C C . ARG A 1 95 ? 4.932 9.772 -8.978 1.00 91.31 95 ARG A C 1
ATOM 797 O O . ARG A 1 95 ? 5.599 10.792 -9.070 1.00 91.31 95 ARG A O 1
ATOM 804 N N . LYS A 1 96 ? 3.599 9.815 -8.887 1.00 91.25 96 LYS A N 1
ATOM 805 C CA . LYS A 1 96 ? 2.821 11.068 -8.955 1.00 91.25 96 LYS A CA 1
ATOM 806 C C . LYS A 1 96 ? 3.217 12.052 -7.847 1.00 91.25 96 LYS A C 1
ATOM 808 O O . LYS A 1 96 ? 3.303 13.247 -8.103 1.00 91.25 96 LYS A O 1
ATOM 813 N N . ASN A 1 97 ? 3.497 11.547 -6.647 1.00 92.38 97 ASN A N 1
ATOM 814 C CA . ASN A 1 97 ? 3.815 12.377 -5.484 1.00 92.38 97 ASN A CA 1
ATOM 815 C C . ASN A 1 97 ? 5.254 12.909 -5.475 1.00 92.38 97 ASN A C 1
ATOM 817 O O . ASN A 1 97 ? 5.500 13.964 -4.896 1.00 92.38 97 ASN A O 1
ATOM 821 N N . PHE A 1 98 ? 6.202 12.186 -6.077 1.00 91.19 98 PHE A N 1
ATOM 822 C CA . PHE A 1 98 ? 7.629 12.525 -5.996 1.00 91.19 98 PHE A CA 1
ATOM 823 C C . PHE A 1 98 ? 8.279 12.858 -7.351 1.00 91.19 98 PHE A C 1
ATOM 825 O O . PHE A 1 98 ? 9.398 13.368 -7.370 1.00 91.19 98 PHE A O 1
ATOM 832 N N . GLY A 1 99 ? 7.587 12.636 -8.474 1.00 86.44 99 GLY A N 1
ATOM 833 C CA . GLY A 1 99 ? 8.023 12.981 -9.831 1.00 86.44 99 GLY A CA 1
ATOM 834 C C . GLY A 1 99 ? 8.733 11.837 -10.563 1.00 86.44 99 GLY A C 1
ATOM 835 O O . GLY A 1 99 ? 8.197 10.738 -10.692 1.00 86.44 99 GLY A O 1
ATOM 836 N N . GLY A 1 100 ? 9.949 12.092 -11.043 1.00 84.12 100 GLY A N 1
ATOM 837 C CA . GLY A 1 100 ? 10.839 11.077 -11.612 1.00 84.12 100 GLY A CA 1
ATOM 838 C C . GLY A 1 100 ? 10.740 10.879 -13.128 1.00 84.12 100 GLY A C 1
ATOM 839 O O . GLY A 1 100 ? 9.785 11.284 -13.786 1.00 84.12 100 GLY A O 1
ATOM 840 N N . LYS A 1 101 ? 11.775 10.245 -13.692 1.00 86.75 101 LYS A N 1
ATOM 841 C CA . LYS A 1 101 ? 11.944 10.073 -15.149 1.00 86.75 101 LYS A CA 1
ATOM 842 C C . LYS A 1 101 ? 11.205 8.880 -15.762 1.00 86.75 101 LYS A C 1
ATOM 844 O O . LYS A 1 101 ? 11.181 8.746 -16.984 1.00 86.75 101 LYS A O 1
ATOM 849 N N . CYS A 1 102 ? 10.627 7.991 -14.957 1.00 88.44 102 CYS A N 1
ATOM 850 C CA . CYS A 1 102 ? 9.938 6.821 -15.493 1.00 88.44 102 CYS A CA 1
ATOM 851 C C . CYS A 1 102 ? 8.545 7.200 -16.025 1.00 88.44 102 CYS A C 1
ATOM 853 O O . CYS A 1 102 ? 7.686 7.703 -15.302 1.00 88.44 102 CYS A O 1
ATOM 855 N N . THR A 1 103 ? 8.307 6.951 -17.313 1.00 83.69 103 THR A N 1
ATOM 856 C CA . THR A 1 103 ? 7.090 7.400 -18.015 1.00 83.69 103 THR A CA 1
ATOM 857 C C . THR A 1 103 ? 5.885 6.489 -17.796 1.00 83.69 103 THR A C 1
ATOM 859 O O . THR A 1 103 ? 4.753 6.962 -17.709 1.00 83.69 103 THR A O 1
ATOM 862 N N . THR A 1 104 ? 6.111 5.185 -17.642 1.00 86.88 104 THR A N 1
ATOM 863 C CA . THR A 1 104 ? 5.066 4.173 -17.433 1.00 86.88 104 THR A CA 1
ATOM 864 C C . THR A 1 104 ? 5.296 3.425 -16.128 1.00 86.88 104 THR A C 1
ATOM 866 O O . THR A 1 104 ? 6.432 3.318 -15.664 1.00 86.88 104 THR A O 1
ATOM 869 N N . THR A 1 105 ? 4.237 2.868 -15.539 1.00 88.38 105 THR A N 1
ATOM 870 C CA . THR A 1 105 ? 4.348 2.077 -14.305 1.00 88.38 105 THR A CA 1
ATOM 871 C C . THR A 1 105 ? 5.240 0.843 -14.502 1.00 88.38 105 THR A C 1
ATOM 873 O O . THR A 1 105 ? 6.005 0.514 -13.598 1.00 88.38 105 THR A O 1
ATOM 876 N N . ILE A 1 106 ? 5.232 0.223 -15.698 1.00 88.25 106 ILE A N 1
ATOM 877 C CA . ILE A 1 106 ? 6.186 -0.847 -16.081 1.00 88.25 106 ILE A CA 1
ATOM 878 C C . ILE A 1 106 ? 7.610 -0.349 -15.948 1.00 88.25 106 ILE A C 1
ATOM 880 O O . ILE A 1 106 ? 8.416 -0.968 -15.264 1.00 88.25 106 ILE A O 1
ATOM 884 N N . ASN A 1 107 ? 7.915 0.768 -16.614 1.00 91.50 107 ASN A N 1
ATOM 885 C CA . ASN A 1 107 ? 9.260 1.310 -16.629 1.00 91.50 107 ASN A CA 1
ATOM 886 C C . ASN A 1 107 ? 9.691 1.595 -15.190 1.00 91.50 107 ASN A C 1
ATOM 888 O O . ASN A 1 107 ? 10.724 1.102 -14.771 1.00 91.50 107 ASN A O 1
ATOM 892 N N . CYS A 1 108 ? 8.847 2.253 -14.389 1.00 93.06 108 CYS A N 1
ATOM 893 C CA . CYS A 1 108 ? 9.129 2.496 -12.974 1.00 93.06 108 CYS A CA 1
ATOM 894 C C . CYS A 1 108 ? 9.442 1.207 -12.199 1.00 93.06 108 CYS A C 1
ATOM 896 O O . CYS A 1 108 ? 10.380 1.177 -11.406 1.00 93.06 108 CYS A O 1
ATOM 898 N N . TYR A 1 109 ? 8.695 0.131 -12.440 1.00 94.75 109 TYR A N 1
ATOM 899 C CA . TYR A 1 109 ? 8.936 -1.139 -11.768 1.00 94.75 109 TYR A CA 1
ATOM 900 C C . TYR A 1 109 ? 10.240 -1.798 -12.224 1.00 94.75 109 TYR A C 1
ATOM 902 O O . TYR A 1 109 ? 11.018 -2.246 -11.388 1.00 94.75 109 TYR A O 1
ATOM 910 N N . GLU A 1 110 ? 10.527 -1.803 -13.524 1.00 93.69 110 GLU A N 1
ATOM 911 C CA . GLU A 1 110 ? 11.797 -2.306 -14.052 1.00 93.69 110 GLU A CA 1
ATOM 912 C C . GLU A 1 110 ? 12.989 -1.496 -13.529 1.00 93.69 110 GLU A C 1
ATOM 914 O O . GLU A 1 110 ? 13.991 -2.084 -13.128 1.00 93.69 110 GLU A O 1
ATOM 919 N N . GLN A 1 111 ? 12.866 -0.168 -13.420 1.00 94.31 111 GLN A N 1
ATOM 920 C CA . GLN A 1 111 ? 13.884 0.672 -12.778 1.00 94.31 111 GLN A CA 1
ATOM 921 C C . GLN A 1 111 ? 14.077 0.300 -11.304 1.00 94.31 111 GLN A C 1
ATOM 923 O O . GLN A 1 111 ? 15.211 0.188 -10.852 1.00 94.31 111 GLN A O 1
ATOM 928 N N . MET A 1 112 ? 12.994 0.047 -10.562 1.00 94.81 112 MET A N 1
ATOM 929 C CA . MET A 1 112 ? 13.074 -0.411 -9.170 1.00 94.81 112 MET A CA 1
ATOM 930 C C . MET A 1 112 ? 13.766 -1.779 -9.047 1.00 94.81 112 MET A C 1
ATOM 932 O O . MET A 1 112 ? 14.374 -2.068 -8.021 1.00 94.81 112 MET A O 1
ATOM 936 N N . ARG A 1 113 ? 13.687 -2.624 -10.082 1.00 95.19 113 ARG A N 1
ATOM 937 C CA . ARG A 1 113 ? 14.326 -3.947 -10.122 1.00 95.19 113 ARG A CA 1
ATOM 938 C C . ARG A 1 113 ? 15.792 -3.920 -10.552 1.00 95.19 113 ARG A C 1
ATOM 940 O O . ARG A 1 113 ? 16.481 -4.923 -10.354 1.00 95.19 113 ARG A O 1
ATOM 947 N N . LYS A 1 114 ? 16.283 -2.820 -11.132 1.00 93.94 114 LYS A N 1
ATOM 948 C CA . LYS A 1 114 ? 17.690 -2.700 -11.528 1.00 93.94 114 LYS A CA 1
ATOM 949 C C . LYS A 1 114 ? 18.600 -2.758 -10.306 1.00 93.94 114 LYS A C 1
ATOM 951 O O . LYS A 1 114 ? 18.363 -2.105 -9.293 1.00 93.94 114 LYS A O 1
ATOM 956 N N . LYS A 1 115 ? 19.694 -3.503 -10.440 1.00 90.19 115 LYS A N 1
ATOM 957 C CA . LYS A 1 115 ? 20.764 -3.548 -9.445 1.00 90.19 115 LYS A CA 1
ATOM 958 C C . LYS A 1 115 ? 21.904 -2.639 -9.864 1.00 90.19 115 LYS A C 1
ATOM 960 O O . LYS A 1 115 ? 22.425 -2.786 -10.965 1.00 90.19 115 LYS A O 1
ATOM 965 N N . TYR A 1 116 ? 22.346 -1.781 -8.952 1.00 88.31 116 TYR A N 1
ATOM 966 C CA . TYR A 1 116 ? 23.584 -1.022 -9.141 1.00 88.31 116 TYR A CA 1
ATOM 967 C C . TYR A 1 116 ? 24.821 -1.819 -8.745 1.00 88.31 116 TYR A C 1
ATOM 969 O O . TYR A 1 116 ? 25.888 -1.634 -9.322 1.00 88.31 116 TYR A O 1
ATOM 977 N N . THR A 1 117 ? 24.684 -2.723 -7.772 1.00 90.69 117 THR A N 1
ATOM 978 C CA . THR A 1 117 ? 25.765 -3.615 -7.348 1.00 90.69 117 THR A CA 1
ATOM 979 C C . THR A 1 117 ? 25.273 -5.061 -7.271 1.00 90.69 117 THR A C 1
ATOM 981 O O . THR A 1 117 ? 24.111 -5.297 -6.925 1.00 90.69 117 THR A O 1
ATOM 984 N N . PRO A 1 118 ? 26.141 -6.060 -7.523 1.00 91.06 118 PRO A N 1
ATOM 985 C CA . PRO A 1 118 ? 25.765 -7.474 -7.420 1.00 91.06 118 PRO A CA 1
ATOM 986 C C . PRO A 1 118 ? 25.271 -7.887 -6.026 1.00 91.06 118 PRO A C 1
ATOM 988 O O . PRO A 1 118 ? 24.492 -8.826 -5.902 1.00 91.06 118 PRO A O 1
ATOM 991 N N . SER A 1 119 ? 25.699 -7.172 -4.979 1.00 92.12 119 SER A N 1
ATOM 992 C CA . SER A 1 119 ? 25.302 -7.406 -3.586 1.00 92.12 119 SER A CA 1
ATOM 993 C C . SER A 1 119 ? 23.881 -6.946 -3.248 1.00 92.12 119 SER A C 1
ATOM 995 O O . SER A 1 119 ? 23.384 -7.263 -2.166 1.00 92.12 119 SER A O 1
ATOM 997 N N . ARG A 1 120 ? 23.214 -6.186 -4.129 1.00 92.19 120 ARG A N 1
ATOM 998 C CA . ARG A 1 120 ? 21.818 -5.787 -3.916 1.00 92.19 120 ARG A CA 1
ATOM 999 C C . ARG A 1 120 ? 20.885 -6.988 -4.027 1.00 92.19 120 ARG A C 1
ATOM 1001 O O . ARG A 1 120 ? 21.102 -7.896 -4.833 1.00 92.19 120 ARG A O 1
ATOM 1008 N N . MET A 1 121 ? 19.808 -6.951 -3.243 1.00 95.00 121 MET A N 1
ATOM 1009 C CA . MET A 1 121 ? 18.743 -7.945 -3.349 1.00 95.00 121 MET A CA 1
ATOM 1010 C C . MET A 1 121 ? 18.100 -7.921 -4.739 1.00 95.00 121 MET A C 1
ATOM 1012 O O . MET A 1 121 ? 17.984 -6.868 -5.365 1.00 95.00 121 MET A O 1
ATOM 1016 N N . ASP A 1 122 ? 17.649 -9.083 -5.204 1.00 95.56 122 ASP A N 1
ATOM 1017 C CA . ASP A 1 122 ? 16.747 -9.166 -6.348 1.00 95.56 122 ASP A CA 1
ATOM 1018 C C . ASP A 1 122 ? 15.353 -8.720 -5.926 1.00 95.56 122 ASP A C 1
ATOM 1020 O O . ASP A 1 122 ? 14.721 -9.341 -5.069 1.00 95.56 122 ASP A O 1
ATOM 1024 N N . VAL A 1 123 ? 14.855 -7.651 -6.541 1.00 96.19 123 VAL A N 1
ATOM 1025 C CA . VAL A 1 123 ? 13.451 -7.273 -6.393 1.00 96.19 123 VAL A CA 1
ATOM 1026 C C . VAL A 1 123 ? 12.606 -8.281 -7.185 1.00 96.19 123 VAL A C 1
ATOM 1028 O O . VAL A 1 123 ? 12.781 -8.398 -8.407 1.00 96.19 123 VAL A O 1
ATOM 1031 N N . PRO A 1 124 ? 11.692 -9.027 -6.532 1.00 95.38 124 PRO A N 1
ATOM 1032 C CA . PRO A 1 124 ? 10.950 -10.089 -7.198 1.00 95.38 124 PRO A CA 1
ATOM 1033 C C . PRO A 1 124 ? 10.106 -9.553 -8.350 1.00 95.38 124 PRO A C 1
ATOM 1035 O O . PRO A 1 124 ? 9.394 -8.572 -8.172 1.00 95.38 124 PRO A O 1
ATOM 1038 N N . GLY A 1 125 ? 10.116 -10.234 -9.498 1.00 94.31 125 GLY A N 1
ATOM 1039 C CA . GLY A 1 125 ? 9.279 -9.918 -10.667 1.00 94.31 125 GLY A CA 1
ATOM 1040 C C . GLY A 1 125 ? 7.867 -10.516 -10.612 1.00 94.31 125 GLY A C 1
ATOM 1041 O O . GLY A 1 125 ? 7.272 -10.778 -11.653 1.00 94.31 125 GLY A O 1
ATOM 1042 N N . VAL A 1 126 ? 7.333 -10.799 -9.417 1.00 93.75 126 VAL A N 1
ATOM 1043 C CA . VAL A 1 126 ? 6.086 -11.573 -9.244 1.00 93.75 126 VAL A CA 1
ATOM 1044 C C . VAL A 1 126 ? 4.858 -10.892 -9.863 1.00 93.75 126 VAL A C 1
ATOM 1046 O O . VAL A 1 126 ? 3.916 -11.574 -10.267 1.00 93.75 126 VAL A O 1
ATOM 1049 N N . CYS A 1 127 ? 4.893 -9.563 -9.995 1.00 93.94 127 CYS A N 1
ATOM 1050 C CA . CYS A 1 127 ? 3.778 -8.783 -10.519 1.00 93.94 127 CYS A CA 1
ATOM 1051 C C . CYS A 1 127 ? 3.845 -8.467 -12.016 1.00 93.94 127 CYS A C 1
ATOM 1053 O O . CYS A 1 127 ? 2.834 -8.032 -12.560 1.00 93.94 127 CYS A O 1
ATOM 1055 N N . VAL A 1 128 ? 4.968 -8.746 -12.696 1.00 91.50 128 VAL A N 1
ATOM 1056 C CA . VAL A 1 128 ? 5.206 -8.343 -14.100 1.00 91.50 128 VAL A CA 1
ATOM 1057 C C . VAL A 1 128 ? 4.065 -8.770 -15.032 1.00 91.50 128 VAL A C 1
ATOM 1059 O O . VAL A 1 128 ? 3.618 -7.986 -15.862 1.00 91.50 128 VAL A O 1
ATOM 1062 N N . LYS A 1 129 ? 3.535 -9.985 -14.848 1.00 88.44 129 LYS A N 1
ATOM 1063 C CA . LYS A 1 129 ? 2.476 -10.551 -15.699 1.00 88.44 129 LYS A CA 1
ATOM 1064 C C . LYS A 1 129 ? 1.074 -9.962 -15.488 1.00 88.44 129 LYS A C 1
ATOM 1066 O O . LYS A 1 129 ? 0.213 -10.163 -16.328 1.00 88.44 129 LYS A O 1
ATOM 1071 N N . TYR A 1 130 ? 0.815 -9.272 -14.376 1.00 87.44 130 TYR A N 1
ATOM 1072 C CA . TYR A 1 130 ? -0.517 -8.711 -14.074 1.00 87.44 130 TYR A CA 1
ATOM 1073 C C . TYR A 1 130 ? -0.687 -7.278 -14.575 1.00 87.44 130 TYR A C 1
ATOM 1075 O O . TYR A 1 130 ? -1.685 -6.620 -14.284 1.00 87.44 130 TYR A O 1
ATOM 1083 N N . LEU A 1 131 ? 0.310 -6.782 -15.299 1.00 76.50 131 LEU A N 1
ATOM 1084 C CA . LEU A 1 131 ? 0.361 -5.401 -15.724 1.00 76.50 131 LEU A CA 1
ATOM 1085 C C . LEU A 1 131 ? -0.436 -5.167 -17.014 1.00 76.50 131 LEU A C 1
ATOM 1087 O O . LEU A 1 131 ? -1.037 -4.112 -17.157 1.00 76.50 131 LEU A O 1
ATOM 1091 N N . GLU A 1 132 ? -0.551 -6.161 -17.897 1.00 71.12 132 GLU A N 1
ATOM 1092 C CA . GLU A 1 132 ? -1.336 -6.055 -19.143 1.00 71.12 132 GLU A CA 1
ATOM 1093 C C . GLU A 1 132 ? -2.798 -5.628 -18.897 1.00 71.12 132 GLU A C 1
ATOM 1095 O O . GLU A 1 132 ? -3.374 -4.902 -19.704 1.00 71.12 132 GLU A O 1
ATOM 1100 N N . ASN A 1 133 ? -3.354 -5.971 -17.729 1.00 65.75 133 ASN A N 1
ATOM 1101 C CA . ASN A 1 133 ? -4.718 -5.618 -17.313 1.00 65.75 133 ASN A CA 1
ATOM 1102 C C . ASN A 1 133 ? -4.839 -4.227 -16.661 1.00 65.75 133 ASN A C 1
ATOM 1104 O O . ASN A 1 133 ? -5.944 -3.754 -16.401 1.00 65.75 133 ASN A O 1
ATOM 1108 N N . ILE A 1 134 ? -3.719 -3.569 -16.360 1.00 68.12 134 ILE A N 1
ATOM 1109 C CA . ILE A 1 134 ? -3.660 -2.235 -15.759 1.00 68.12 134 ILE A CA 1
ATOM 1110 C C . ILE A 1 134 ? -3.086 -1.325 -16.828 1.00 68.12 134 ILE A C 1
ATOM 1112 O O . ILE A 1 134 ? -1.883 -1.065 -16.884 1.00 68.12 134 ILE A O 1
ATOM 1116 N N . ASN A 1 135 ? -3.956 -0.875 -17.725 1.00 63.41 135 ASN A N 1
ATOM 1117 C CA . ASN A 1 135 ? -3.566 0.019 -18.797 1.00 63.41 135 ASN A CA 1
ATOM 1118 C C . ASN A 1 135 ? -2.844 1.238 -18.185 1.00 63.41 135 ASN A C 1
ATOM 1120 O O . ASN A 1 135 ? -3.448 2.031 -17.465 1.00 63.41 135 ASN A O 1
ATOM 1124 N N . ASN A 1 136 ? -1.524 1.349 -18.400 1.00 60.59 136 ASN A N 1
ATOM 1125 C CA . ASN A 1 136 ? -0.634 2.258 -17.652 1.00 60.59 136 ASN A CA 1
ATOM 1126 C C . ASN A 1 136 ? -1.083 3.731 -17.676 1.00 60.59 136 ASN A C 1
ATOM 1128 O O . ASN A 1 136 ? -0.726 4.513 -16.788 1.00 60.59 136 ASN A O 1
ATOM 1132 N N . ASN A 1 137 ? -1.866 4.091 -18.692 1.00 60.56 137 ASN A N 1
ATOM 1133 C CA . ASN A 1 137 ? -2.312 5.447 -18.982 1.00 60.56 137 ASN A CA 1
ATOM 1134 C C . ASN A 1 137 ? -3.767 5.707 -18.574 1.00 60.56 137 ASN A C 1
ATOM 1136 O O . ASN A 1 137 ? -4.257 6.814 -18.781 1.00 60.56 137 ASN A O 1
ATOM 1140 N N . ASP A 1 138 ? -4.463 4.722 -18.005 1.00 78.31 138 ASP A N 1
ATOM 1141 C CA . ASP A 1 138 ? -5.841 4.916 -17.577 1.00 78.31 138 ASP A CA 1
ATOM 1142 C C . ASP A 1 138 ? -5.872 5.669 -16.240 1.00 78.31 138 ASP A C 1
ATOM 1144 O O . ASP A 1 138 ? -5.806 5.107 -15.141 1.00 78.31 138 ASP A O 1
ATOM 1148 N N . GLU A 1 139 ? -5.894 6.996 -16.343 1.00 84.31 139 GLU A N 1
ATOM 1149 C CA . GLU A 1 139 ? -6.082 7.885 -15.198 1.00 84.31 139 GLU A CA 1
ATOM 1150 C C . GLU A 1 139 ? -7.430 7.653 -14.511 1.00 84.31 139 GLU A C 1
ATOM 1152 O O . GLU A 1 139 ? -7.517 7.834 -13.300 1.00 84.31 139 GLU A O 1
ATOM 1157 N N . SER A 1 140 ? -8.457 7.174 -15.224 1.00 87.19 140 SER A N 1
ATOM 1158 C CA . SER A 1 140 ? -9.773 6.945 -14.625 1.00 87.19 140 SER A CA 1
ATOM 1159 C C . SER A 1 140 ? -9.743 5.804 -13.605 1.00 87.19 140 SER A C 1
ATOM 1161 O O . SER A 1 140 ? -10.250 5.970 -12.495 1.00 87.19 140 SER A O 1
ATOM 1163 N N . ILE A 1 141 ? -9.057 4.697 -13.919 1.00 88.31 141 ILE A N 1
ATOM 1164 C CA . ILE A 1 141 ? -8.842 3.583 -12.980 1.00 88.31 141 ILE A CA 1
ATOM 1165 C C . ILE A 1 141 ? -8.076 4.080 -11.753 1.00 88.31 141 ILE A C 1
ATOM 1167 O O . ILE A 1 141 ? -8.455 3.799 -10.616 1.00 88.31 141 ILE A O 1
ATOM 1171 N N . PHE A 1 142 ? -7.015 4.862 -11.963 1.00 89.19 142 PHE A N 1
ATOM 1172 C CA . PHE A 1 142 ? -6.212 5.400 -10.866 1.00 89.19 142 PHE A CA 1
ATOM 1173 C C . PHE A 1 142 ? -7.027 6.323 -9.947 1.00 89.19 142 PHE A C 1
ATOM 1175 O O . PHE A 1 142 ? -6.968 6.190 -8.725 1.00 89.19 142 PHE A O 1
ATOM 1182 N N . THR A 1 143 ? -7.839 7.207 -10.522 1.00 91.12 143 THR A N 1
ATOM 1183 C CA . THR A 1 143 ? -8.761 8.064 -9.776 1.00 91.12 143 THR A CA 1
ATOM 1184 C C . THR A 1 143 ? -9.785 7.243 -8.985 1.00 91.12 143 THR A C 1
ATOM 1186 O O . THR A 1 143 ? -10.069 7.573 -7.835 1.00 91.12 143 THR A O 1
ATOM 1189 N N . GLN A 1 144 ? -10.298 6.137 -9.531 1.00 91.88 144 GLN A N 1
ATOM 1190 C CA . GLN A 1 144 ? -11.191 5.236 -8.792 1.00 91.88 144 GLN A CA 1
ATOM 1191 C C . GLN A 1 144 ? -10.493 4.588 -7.586 1.00 91.88 144 GLN A C 1
ATOM 1193 O O . GLN A 1 144 ? -11.073 4.562 -6.500 1.00 91.88 144 GLN A O 1
ATOM 1198 N N . PHE A 1 145 ? -9.231 4.159 -7.715 1.00 92.50 145 PHE A N 1
ATOM 1199 C C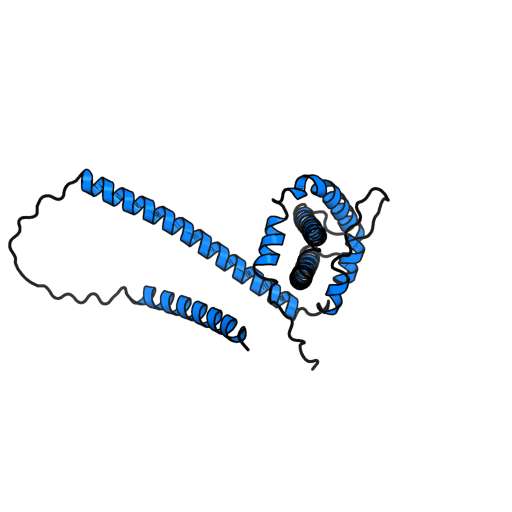A . PHE A 1 145 ? -8.438 3.716 -6.560 1.00 92.50 145 PHE A CA 1
ATOM 1200 C C . PHE A 1 145 ? -8.270 4.822 -5.507 1.00 92.50 145 PHE A C 1
ATOM 1202 O O . PHE A 1 145 ? -8.415 4.543 -4.317 1.00 92.50 145 PHE A O 1
ATOM 1209 N N . GLU A 1 146 ? -7.985 6.066 -5.915 1.00 93.56 146 GLU A N 1
ATOM 1210 C CA . GLU A 1 146 ? -7.880 7.206 -4.990 1.00 93.56 146 GLU A CA 1
ATOM 1211 C C . GLU A 1 146 ? -9.201 7.442 -4.235 1.00 93.56 146 GLU A C 1
ATOM 1213 O O . GLU A 1 146 ? -9.184 7.674 -3.024 1.00 93.56 146 GLU A O 1
ATOM 1218 N N . TYR A 1 147 ? -10.348 7.353 -4.917 1.00 94.31 147 TYR A N 1
ATOM 1219 C CA . TYR A 1 147 ? -11.662 7.471 -4.279 1.00 94.31 147 TYR A CA 1
ATOM 1220 C C . TYR A 1 147 ? -11.941 6.327 -3.303 1.00 94.31 147 TYR A C 1
ATOM 1222 O O . TYR A 1 147 ? -12.361 6.588 -2.175 1.00 94.31 147 TYR A O 1
ATOM 1230 N N . LEU A 1 148 ? -11.672 5.079 -3.697 1.00 93.62 148 LEU A N 1
ATOM 1231 C CA . LEU A 1 148 ? -11.840 3.918 -2.821 1.00 93.62 148 LEU A CA 1
ATOM 1232 C C . LEU A 1 148 ? -10.943 4.024 -1.585 1.00 93.62 148 LEU A C 1
ATOM 1234 O O . LEU A 1 148 ? -11.414 3.829 -0.469 1.00 93.62 148 LEU A O 1
ATOM 1238 N N . GLN A 1 149 ? -9.676 4.408 -1.754 1.00 94.19 149 GLN A N 1
ATOM 1239 C CA . GLN A 1 149 ? -8.755 4.637 -0.642 1.00 94.19 149 GLN A CA 1
ATOM 1240 C C . GLN A 1 149 ? -9.325 5.658 0.352 1.00 94.19 149 GLN A C 1
ATOM 1242 O O . GLN A 1 149 ? -9.389 5.354 1.541 1.00 94.19 149 GLN A O 1
ATOM 1247 N N . LYS A 1 150 ? -9.795 6.816 -0.133 1.00 94.31 150 LYS A N 1
ATOM 1248 C CA . LYS A 1 150 ? -10.415 7.853 0.710 1.00 94.31 150 LYS A CA 1
ATOM 1249 C C . LYS A 1 150 ? -11.664 7.345 1.426 1.00 94.31 150 LYS A C 1
ATOM 1251 O O . LYS A 1 150 ? -11.845 7.633 2.603 1.00 94.31 150 LYS A O 1
ATOM 1256 N N . LEU A 1 151 ? -12.509 6.572 0.743 1.00 94.75 151 LEU A N 1
ATOM 1257 C CA . LEU A 1 151 ? -13.706 5.983 1.344 1.00 94.75 151 LEU A CA 1
ATOM 1258 C C . LEU A 1 151 ? -13.344 5.054 2.513 1.00 94.75 151 LEU A C 1
ATOM 1260 O O . LEU A 1 151 ? -13.931 5.159 3.585 1.00 94.75 151 LEU A O 1
ATOM 1264 N N . TYR A 1 152 ? -12.337 4.198 2.333 1.00 93.75 152 TYR A N 1
ATOM 1265 C CA . TYR A 1 152 ? -11.839 3.315 3.390 1.00 93.75 152 TYR A CA 1
ATOM 1266 C C . TYR A 1 152 ? -11.055 4.048 4.492 1.00 93.75 152 TYR A C 1
ATOM 1268 O O . TYR A 1 152 ? -10.946 3.542 5.612 1.00 93.75 152 TYR A O 1
ATOM 1276 N N . ASP A 1 153 ? -10.472 5.212 4.203 1.00 92.38 153 ASP A N 1
ATOM 1277 C CA . ASP A 1 153 ? -9.893 6.088 5.225 1.00 92.38 153 ASP A CA 1
ATOM 1278 C C . ASP A 1 153 ? -11.015 6.664 6.115 1.00 92.38 153 ASP A C 1
ATOM 1280 O O . ASP A 1 153 ? -10.943 6.529 7.336 1.00 92.38 153 ASP A O 1
ATOM 1284 N N . ILE A 1 154 ? -12.105 7.163 5.514 1.00 94.88 154 ILE A N 1
ATOM 1285 C CA . ILE A 1 154 ? -13.299 7.652 6.231 1.00 94.88 154 ILE A CA 1
ATOM 1286 C C . ILE A 1 154 ? -13.962 6.532 7.046 1.00 94.88 154 ILE A C 1
ATOM 1288 O O . ILE A 1 154 ? -14.306 6.735 8.209 1.00 94.88 154 ILE A O 1
ATOM 1292 N N . GLU A 1 155 ? -14.129 5.337 6.469 1.00 93.44 155 GLU A N 1
ATOM 1293 C CA . GLU A 1 155 ? -14.697 4.183 7.182 1.00 93.44 155 GLU A CA 1
ATOM 1294 C C . GLU A 1 155 ? -13.861 3.823 8.421 1.00 93.44 155 GLU A C 1
ATOM 1296 O O . GLU A 1 155 ? -14.408 3.578 9.498 1.00 93.44 155 GLU A O 1
ATOM 1301 N N . ASN A 1 156 ? -12.529 3.837 8.301 1.00 91.19 156 ASN A N 1
ATOM 1302 C CA . ASN A 1 156 ? -11.635 3.580 9.428 1.00 91.19 156 ASN A CA 1
ATOM 1303 C C . ASN A 1 156 ? -11.764 4.642 10.529 1.00 91.19 156 ASN A C 1
ATOM 1305 O O . ASN A 1 156 ? -11.771 4.293 11.710 1.00 91.19 156 ASN A O 1
ATOM 1309 N N . GLU A 1 157 ? -11.850 5.921 10.159 1.00 94.00 157 GLU A N 1
ATOM 1310 C CA . GLU A 1 157 ? -12.051 7.017 11.113 1.00 94.00 157 GLU A CA 1
ATOM 1311 C C . GLU A 1 157 ? -13.386 6.876 11.846 1.00 94.00 157 GLU A C 1
ATOM 1313 O O . GLU A 1 157 ? -13.417 6.929 13.077 1.00 94.00 157 GLU A O 1
ATOM 1318 N N . PHE A 1 158 ? -14.466 6.594 11.114 1.00 94.44 158 PHE A N 1
ATOM 1319 C CA . PHE A 1 158 ? -15.785 6.349 11.691 1.00 94.44 158 PHE A CA 1
ATOM 1320 C C . PHE A 1 158 ? -15.772 5.172 12.678 1.00 94.44 158 PHE A C 1
ATOM 1322 O O . PHE A 1 158 ? -16.273 5.292 13.798 1.00 94.44 158 PHE A O 1
ATOM 1329 N N . ASN A 1 159 ? -15.153 4.049 12.300 1.00 93.25 159 ASN A N 1
ATOM 1330 C CA . ASN A 1 159 ? -15.045 2.873 13.165 1.00 93.25 159 ASN A CA 1
ATOM 1331 C C . ASN A 1 159 ? -14.242 3.164 14.440 1.00 93.25 159 ASN A C 1
ATOM 1333 O O . ASN A 1 159 ? -14.630 2.722 15.520 1.00 93.25 159 ASN A O 1
ATOM 1337 N N . LYS A 1 160 ? -13.168 3.957 14.340 1.00 93.06 160 LYS A N 1
ATOM 1338 C CA . LYS A 1 160 ? -12.393 4.400 15.505 1.00 93.06 160 LYS A CA 1
ATOM 1339 C C . LYS A 1 160 ? -13.228 5.280 16.438 1.00 93.06 160 LYS A C 1
ATOM 1341 O O . LYS A 1 160 ? -13.205 5.078 17.648 1.00 93.06 160 LYS A O 1
ATOM 1346 N N . SER A 1 161 ? -13.985 6.235 15.897 1.00 94.44 161 SER A N 1
ATOM 1347 C CA . SER A 1 161 ? -14.885 7.079 16.695 1.00 94.44 161 SER A CA 1
ATOM 1348 C C . SER A 1 161 ? -15.969 6.265 17.398 1.00 94.44 161 SER A C 1
ATOM 1350 O O . SER A 1 161 ? -16.285 6.541 18.553 1.00 94.44 161 SER A O 1
ATOM 1352 N N . LYS A 1 162 ? -16.508 5.240 16.729 1.00 95.25 162 LYS A N 1
ATOM 1353 C CA . LYS A 1 162 ? -17.474 4.314 17.325 1.00 95.25 162 LYS A CA 1
ATOM 1354 C C . LYS A 1 162 ? -16.871 3.537 18.500 1.00 95.25 162 LYS A C 1
ATOM 1356 O O . LYS A 1 162 ? -17.488 3.480 19.556 1.00 95.25 162 LYS A O 1
ATOM 1361 N N . GLU A 1 163 ? -15.658 3.007 18.349 1.00 93.94 163 GLU A N 1
ATOM 1362 C CA . GLU A 1 163 ? -14.965 2.284 19.425 1.00 93.94 163 GLU A CA 1
ATOM 1363 C C . GLU A 1 163 ? -14.741 3.169 20.666 1.00 93.94 163 GLU A C 1
ATOM 1365 O O . GLU A 1 163 ? -14.933 2.732 21.801 1.00 93.94 163 GLU A O 1
ATOM 1370 N N . GLU A 1 164 ? -14.365 4.434 20.466 1.00 95.31 164 GLU A N 1
ATOM 1371 C CA . GLU A 1 164 ? -14.202 5.387 21.568 1.00 95.31 164 GLU A CA 1
ATOM 1372 C C . GLU A 1 164 ? -15.537 5.727 22.247 1.00 95.31 164 GLU A C 1
ATOM 1374 O O . GLU A 1 164 ? -15.593 5.807 23.477 1.00 95.31 164 GLU A O 1
ATOM 1379 N N . LEU A 1 165 ? -16.626 5.862 21.481 1.00 95.75 165 LEU A N 1
ATOM 1380 C CA . LEU A 1 165 ? -17.970 6.055 22.031 1.00 95.75 165 LEU A CA 1
ATOM 1381 C C . LEU A 1 165 ? -18.401 4.859 22.890 1.00 95.75 165 LEU A C 1
ATOM 1383 O O . LEU A 1 165 ? -18.889 5.049 24.004 1.00 95.75 165 LEU A O 1
ATOM 1387 N N . ASP A 1 166 ? -18.158 3.636 22.418 1.00 95.12 166 ASP A N 1
ATOM 1388 C CA . ASP A 1 166 ? -18.477 2.416 23.162 1.00 95.12 166 ASP A CA 1
ATOM 1389 C C . ASP A 1 166 ? -17.711 2.368 24.500 1.00 95.12 166 ASP A C 1
ATOM 1391 O O . ASP A 1 166 ? -18.293 2.068 25.546 1.00 95.12 166 ASP A O 1
ATOM 1395 N N . LYS A 1 167 ? -16.429 2.769 24.521 1.00 95.62 167 LYS A N 1
ATOM 1396 C CA . LYS A 1 167 ? -15.634 2.884 25.762 1.00 95.62 167 LYS A CA 1
ATOM 1397 C C . LYS A 1 167 ? -16.196 3.924 26.734 1.00 95.62 167 LYS A C 1
ATOM 1399 O O . LYS A 1 167 ? -16.154 3.707 27.949 1.00 95.62 167 LYS A O 1
ATOM 1404 N N . VAL A 1 168 ? -16.680 5.061 26.232 1.00 96.62 168 VAL A N 1
ATOM 1405 C CA . VAL A 1 168 ? -17.304 6.108 27.059 1.00 96.62 168 VAL A CA 1
ATOM 1406 C C . VAL A 1 168 ? -18.614 5.607 27.655 1.00 96.62 168 VAL A C 1
ATOM 1408 O O . VAL A 1 168 ? -18.812 5.756 28.860 1.00 96.62 168 VAL A O 1
ATOM 1411 N N . ASN A 1 169 ? -19.452 4.947 26.855 1.00 95.19 169 ASN A N 1
ATOM 1412 C CA . ASN A 1 169 ? -20.718 4.382 27.316 1.00 95.19 169 ASN A CA 1
ATOM 1413 C C . ASN A 1 169 ? -20.495 3.360 28.437 1.00 95.19 169 ASN A C 1
ATOM 1415 O O . ASN A 1 169 ? -21.120 3.469 29.485 1.00 95.19 169 ASN A O 1
ATOM 1419 N N . VAL A 1 170 ? -19.519 2.454 28.304 1.00 97.19 170 VAL A N 1
ATOM 1420 C CA . VAL A 1 170 ? -19.168 1.500 29.378 1.00 97.19 170 VAL A CA 1
ATOM 1421 C C . VAL A 1 170 ? -18.784 2.211 30.684 1.00 97.19 170 VAL A C 1
ATOM 1423 O O . VAL A 1 170 ? -19.192 1.795 31.770 1.00 97.19 170 VAL A O 1
ATOM 1426 N N . LYS A 1 171 ? -18.004 3.299 30.611 1.00 97.19 171 LYS A N 1
ATOM 1427 C CA . LYS A 1 171 ? -17.638 4.089 31.802 1.00 97.19 171 LYS A CA 1
ATOM 1428 C C . LYS A 1 171 ? -18.843 4.807 32.405 1.00 97.19 171 LYS A C 1
ATOM 1430 O O . LYS A 1 171 ? -18.935 4.899 33.627 1.00 97.19 171 LYS A O 1
ATOM 1435 N N . TYR A 1 172 ? -19.732 5.317 31.561 1.00 96.75 172 TYR A N 1
ATOM 1436 C CA . TYR A 1 172 ? -20.944 6.007 31.981 1.00 96.75 172 TYR A CA 1
ATOM 1437 C C . TYR A 1 172 ? -21.917 5.060 32.690 1.00 96.75 172 TYR A C 1
ATOM 1439 O O . TYR A 1 172 ? -22.359 5.373 33.793 1.00 96.75 172 TYR A O 1
ATOM 1447 N N . GLU A 1 173 ? -22.151 3.867 32.143 1.00 97.06 173 GLU A N 1
ATOM 1448 C CA . GLU A 1 173 ? -22.971 2.835 32.791 1.00 97.06 173 GLU A CA 1
ATOM 1449 C C . GLU A 1 173 ? -22.395 2.430 34.155 1.00 97.06 173 GLU A C 1
ATOM 1451 O O . GLU A 1 173 ? -23.110 2.374 35.156 1.00 97.06 173 GLU A O 1
ATOM 1456 N N . LYS A 1 174 ? -21.069 2.258 34.249 1.00 97.50 174 LYS A N 1
ATOM 1457 C CA . LYS A 1 174 ? -20.398 1.998 35.532 1.00 97.50 174 LYS A CA 1
ATOM 1458 C C . LYS A 1 174 ? -20.589 3.143 36.534 1.00 97.50 174 LYS A C 1
ATOM 1460 O O . LYS A 1 174 ? -20.765 2.898 37.726 1.00 97.50 174 LYS A O 1
ATOM 1465 N N . TYR A 1 175 ? -20.541 4.391 36.071 1.00 96.00 175 TYR A N 1
ATOM 1466 C CA . TYR A 1 175 ? -20.824 5.555 36.909 1.00 96.00 175 TYR A CA 1
ATOM 1467 C C . TYR A 1 175 ? -22.269 5.544 37.423 1.00 96.00 175 TYR A C 1
ATOM 1469 O O . TYR A 1 175 ? -22.480 5.780 38.612 1.00 96.00 175 TYR A O 1
ATOM 1477 N N . LEU A 1 176 ? -23.249 5.247 36.563 1.00 95.69 176 LEU A N 1
ATOM 1478 C CA . LEU A 1 176 ? -24.658 5.158 36.956 1.00 95.69 176 LEU A CA 1
ATOM 1479 C C . LEU A 1 176 ? -24.877 4.082 38.023 1.00 95.69 176 LEU A C 1
ATOM 1481 O O . LEU A 1 176 ? -25.563 4.346 39.011 1.00 95.69 176 LEU A O 1
ATOM 1485 N N . GLN A 1 177 ? -24.233 2.923 37.871 1.00 96.44 177 GLN A N 1
ATOM 1486 C CA . GLN A 1 177 ? -24.274 1.854 38.864 1.00 96.44 177 GLN A CA 1
ATOM 1487 C C . GLN A 1 177 ? -23.736 2.326 40.226 1.00 96.44 177 GLN A C 1
ATOM 1489 O O . GLN A 1 177 ? -24.464 2.285 41.216 1.00 96.44 177 GLN A O 1
ATOM 1494 N N . ILE A 1 178 ? -22.512 2.865 40.272 1.00 96.38 178 ILE A N 1
ATOM 1495 C CA . ILE A 1 178 ? -21.901 3.363 41.521 1.00 96.38 178 ILE A CA 1
ATOM 1496 C C . ILE A 1 178 ? -22.765 4.461 42.155 1.00 96.38 178 ILE A C 1
ATOM 1498 O O . ILE A 1 178 ? -22.975 4.481 43.365 1.00 96.38 178 ILE A O 1
ATOM 1502 N N . LYS A 1 179 ? -23.305 5.374 41.342 1.00 94.56 179 LYS A N 1
ATOM 1503 C CA . LYS A 1 179 ? -24.186 6.443 41.821 1.00 94.56 179 LYS A CA 1
ATOM 1504 C C . LYS A 1 179 ? -25.435 5.881 42.501 1.00 94.56 179 LYS A C 1
ATOM 1506 O O . LYS A 1 179 ? -25.818 6.403 43.543 1.00 94.56 179 LYS A O 1
ATOM 1511 N N . SER A 1 180 ? -26.049 4.845 41.926 1.00 94.31 180 SER A N 1
ATOM 1512 C CA . SER A 1 180 ? -27.235 4.203 42.503 1.00 94.31 180 SER A CA 1
ATOM 1513 C C . SER A 1 180 ? -26.949 3.494 43.833 1.00 94.31 180 SER A C 1
ATOM 1515 O O . SER A 1 180 ? -27.808 3.486 44.709 1.00 94.31 180 SER A O 1
ATOM 1517 N N . GLU A 1 181 ? -25.732 2.972 44.016 1.00 94.44 181 GLU A N 1
ATOM 1518 C CA . GLU A 1 181 ? -25.285 2.343 45.266 1.00 94.44 181 GLU A CA 1
ATOM 1519 C C . GLU A 1 181 ? -24.974 3.381 46.360 1.00 94.44 181 GLU A C 1
ATOM 1521 O O . GLU A 1 181 ? -25.300 3.172 47.527 1.00 94.44 181 GLU A O 1
ATOM 1526 N N . CYS A 1 182 ? -24.353 4.514 46.005 1.00 92.12 182 CYS A N 1
ATOM 1527 C CA . CYS A 1 182 ? -23.962 5.550 46.971 1.00 92.12 182 CYS A CA 1
ATOM 1528 C C . CYS A 1 182 ? -25.099 6.502 47.365 1.00 92.12 182 CYS A C 1
ATOM 1530 O O . CYS A 1 182 ? -25.065 7.090 48.444 1.00 92.12 182 CYS A O 1
ATOM 1532 N N . LEU A 1 183 ? -26.069 6.703 46.475 1.00 88.31 183 LEU A N 1
ATOM 1533 C CA . LEU A 1 183 ? -27.228 7.563 46.683 1.00 88.31 183 LEU A CA 1
ATOM 1534 C C . LEU A 1 183 ? -28.480 6.727 46.418 1.00 88.31 183 LEU A C 1
ATOM 1536 O O . LEU A 1 183 ? -29.104 6.907 45.365 1.00 88.31 183 LEU A O 1
ATOM 1540 N N . PRO A 1 184 ? -28.836 5.796 47.327 1.00 75.69 184 PRO A N 1
ATOM 1541 C CA . PRO A 1 184 ? -30.096 5.085 47.203 1.00 75.69 184 PRO A CA 1
ATOM 1542 C C . PRO A 1 184 ? -31.191 6.140 47.086 1.00 75.69 184 PRO A C 1
ATOM 1544 O O . PRO A 1 184 ? -31.242 7.081 47.885 1.00 75.69 184 PRO A O 1
ATOM 1547 N N . SER A 1 185 ? -32.001 6.035 46.029 1.00 70.25 185 SER A N 1
ATOM 1548 C CA . SER A 1 185 ? -33.126 6.944 45.833 1.00 70.25 185 SER A CA 1
ATOM 1549 C C . SER A 1 185 ? -33.892 7.020 47.152 1.00 70.25 185 SER A C 1
ATOM 1551 O O . SER A 1 185 ? -34.239 5.958 47.676 1.00 70.25 185 SER A O 1
ATOM 1553 N N . PRO A 1 186 ? -34.178 8.216 47.700 1.00 68.12 186 PRO A N 1
ATOM 1554 C CA . PRO A 1 186 ? -35.192 8.298 48.736 1.00 68.12 186 PRO A CA 1
ATOM 1555 C C . PRO A 1 186 ? -36.443 7.642 48.152 1.00 68.12 186 PRO A C 1
ATOM 1557 O O . PRO A 1 186 ? -36.830 7.963 47.023 1.00 68.12 186 PRO A O 1
ATOM 1560 N N . GLU A 1 187 ? -37.004 6.656 48.853 1.00 63.12 187 GLU A N 1
ATOM 1561 C CA . GLU A 1 187 ? -38.280 6.059 48.476 1.00 63.12 187 GLU A CA 1
ATOM 1562 C C . GLU A 1 187 ? -39.286 7.208 48.353 1.00 63.12 187 GLU A C 1
ATOM 1564 O O . GLU A 1 187 ? -39.702 7.808 49.345 1.00 63.12 187 GLU A O 1
ATOM 1569 N N . GLN A 1 188 ? -39.614 7.597 47.120 1.00 53.56 188 GLN A N 1
ATOM 1570 C CA . GLN A 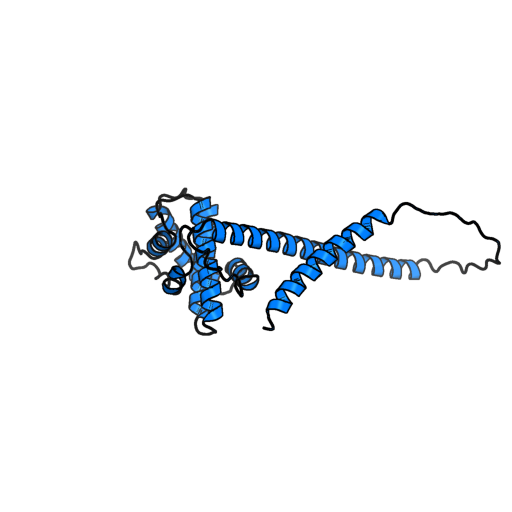1 188 ? -40.622 8.615 46.873 1.00 53.56 188 GLN A CA 1
ATOM 1571 C C . GLN A 1 188 ? -41.987 7.980 47.123 1.00 53.56 188 GLN A C 1
ATOM 1573 O O . GLN A 1 188 ? -42.639 7.472 46.215 1.00 53.56 188 GLN A O 1
ATOM 1578 N N . SER A 1 189 ? -42.436 8.034 48.375 1.00 49.12 189 SER A N 1
ATOM 1579 C CA . SER A 1 189 ? -43.852 7.966 48.705 1.00 49.12 189 SER A CA 1
ATOM 1580 C C . SER A 1 189 ? -44.521 9.250 48.201 1.00 49.12 189 SER A C 1
ATOM 1582 O O . SER A 1 189 ? -44.580 10.238 48.930 1.00 49.12 189 SER A O 1
ATOM 1584 N N . TYR A 1 190 ? -44.998 9.286 46.957 1.00 52.09 190 TYR A N 1
ATOM 1585 C CA . TYR A 1 190 ? -45.886 10.369 46.528 1.00 52.09 190 TYR A CA 1
ATOM 1586 C C . TYR A 1 190 ? -47.134 9.845 45.831 1.00 52.09 190 TYR A C 1
ATOM 1588 O O . TYR A 1 190 ? -47.093 9.259 44.751 1.00 52.09 190 TYR A O 1
ATOM 1596 N N . SER A 1 191 ? -48.257 10.100 46.504 1.00 50.28 191 SER A N 1
ATOM 1597 C CA . SER A 1 191 ? -49.604 10.082 45.963 1.00 50.28 191 SER A CA 1
ATOM 1598 C C . SER A 1 191 ? -49.727 11.036 44.773 1.00 50.28 191 SER A C 1
ATOM 1600 O O . SER A 1 191 ? -49.240 12.163 44.802 1.00 50.28 191 SER A O 1
ATOM 1602 N N . SER A 1 192 ? -50.431 10.542 43.762 1.00 56.97 192 SER A N 1
ATOM 1603 C CA . SER A 1 192 ? -50.913 11.179 42.536 1.00 56.97 192 SER A CA 1
ATOM 1604 C C . SER A 1 192 ? -51.401 12.629 42.652 1.00 56.97 192 SER A C 1
ATOM 1606 O O . SER A 1 192 ? -52.279 12.892 43.472 1.00 56.97 192 SER A O 1
ATOM 1608 N N . SER A 1 193 ? -51.007 13.476 41.690 1.00 48.47 193 SER A N 1
ATOM 1609 C CA . SER A 1 193 ? -51.927 14.410 41.014 1.00 48.47 193 SER A CA 1
ATOM 1610 C C . 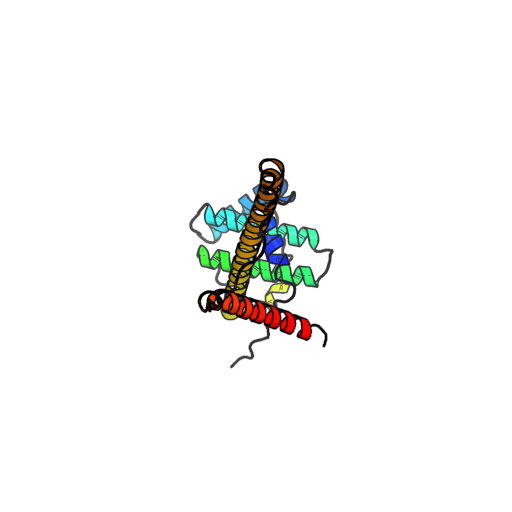SER A 1 193 ? -51.345 15.043 39.733 1.00 48.47 193 SER A C 1
ATOM 1612 O O . SER A 1 193 ? -50.331 15.727 39.745 1.00 48.47 193 SER A O 1
ATOM 1614 N N . GLU A 1 194 ? -52.098 14.792 38.659 1.00 47.03 194 GLU A N 1
ATOM 1615 C CA . GLU A 1 194 ? -52.465 15.643 37.515 1.00 47.03 194 GLU A CA 1
ATOM 1616 C C . GLU A 1 194 ? -51.500 16.040 36.382 1.00 47.03 194 GLU A C 1
ATOM 1618 O O . GLU A 1 194 ? -50.307 16.289 36.513 1.00 47.03 194 GLU A O 1
ATOM 1623 N N . ALA A 1 195 ? -52.135 16.046 35.206 1.00 51.69 195 ALA A N 1
ATOM 1624 C CA . ALA A 1 195 ? -51.600 16.017 33.861 1.00 51.69 195 ALA A CA 1
ATOM 1625 C C . ALA A 1 195 ? -51.405 17.420 33.271 1.00 51.69 195 ALA A C 1
ATOM 1627 O O . ALA A 1 195 ? -52.286 18.273 33.354 1.00 51.69 195 ALA A O 1
ATOM 1628 N N . GLY A 1 196 ? -50.284 17.612 32.573 1.00 45.47 196 GLY A N 1
ATOM 1629 C CA . GLY A 1 196 ? -50.011 18.784 31.746 1.00 45.47 196 GLY A CA 1
ATOM 1630 C C . GLY A 1 196 ? -49.484 18.367 30.375 1.00 45.47 196 GLY A C 1
ATOM 1631 O O . GLY A 1 196 ? -48.350 17.918 30.244 1.00 45.47 196 GLY A O 1
ATOM 1632 N N . SER A 1 197 ? -50.330 18.510 29.356 1.00 51.00 197 SER A N 1
ATOM 1633 C CA . SER A 1 197 ? -50.025 18.300 27.938 1.00 51.00 197 SER A CA 1
ATOM 1634 C C . SER A 1 197 ? -49.097 19.406 27.418 1.00 51.00 197 SER A C 1
ATOM 1636 O O . SER A 1 197 ? -49.539 20.537 27.222 1.00 51.00 197 SER A O 1
ATOM 1638 N N . GLY A 1 198 ? -47.830 19.076 27.152 1.00 45.69 198 GLY A N 1
ATOM 1639 C CA . GLY A 1 198 ? -46.861 19.962 26.503 1.00 45.69 198 GLY A CA 1
ATOM 1640 C C . GLY A 1 198 ? -46.229 19.294 25.283 1.00 45.69 198 GLY A C 1
ATOM 1641 O O . GLY A 1 198 ? -45.424 18.376 25.408 1.00 45.69 198 GLY A O 1
ATOM 1642 N N . THR A 1 199 ? -46.600 19.753 24.090 1.00 55.75 199 THR A N 1
ATOM 1643 C CA . THR A 1 199 ? -46.062 19.308 22.799 1.00 55.75 199 THR A CA 1
ATOM 1644 C C . THR A 1 199 ? -44.605 19.746 22.628 1.00 55.75 199 THR A C 1
ATOM 1646 O O . THR A 1 199 ? -44.334 20.918 22.368 1.00 55.75 199 THR A O 1
ATOM 1649 N N . VAL A 1 200 ? -43.661 18.807 22.745 1.00 51.53 200 VAL A N 1
ATOM 1650 C CA . VAL A 1 200 ? -42.234 19.024 22.448 1.00 51.53 200 VAL A CA 1
ATOM 1651 C C . VAL A 1 200 ? -41.958 18.630 20.998 1.00 51.53 200 VAL A C 1
ATOM 1653 O O . VAL A 1 200 ? -41.499 17.532 20.688 1.00 51.53 200 VAL A O 1
ATOM 1656 N N . THR A 1 201 ? -42.250 19.550 20.086 1.00 55.12 201 THR A N 1
ATOM 1657 C CA . THR A 1 201 ? -41.907 19.439 18.665 1.00 55.12 201 THR A CA 1
ATOM 1658 C C . THR A 1 201 ? -40.614 20.223 18.444 1.00 55.12 201 THR A C 1
ATOM 1660 O O . THR A 1 201 ? -40.657 21.437 18.283 1.00 55.12 201 THR A O 1
ATOM 1663 N N . GLY A 1 202 ? -39.441 19.577 18.501 1.00 53.81 202 GLY A N 1
ATOM 1664 C CA . GLY A 1 202 ? -38.193 20.340 18.317 1.00 53.81 202 GLY A CA 1
ATOM 1665 C C . GLY A 1 202 ? -36.864 19.602 18.139 1.00 53.81 202 GLY A C 1
ATOM 1666 O O . GLY A 1 202 ? -35.932 20.215 17.637 1.00 53.81 202 GLY A O 1
ATOM 1667 N N . MET A 1 203 ? -36.733 18.311 18.477 1.00 52.69 203 MET A N 1
ATOM 1668 C CA . MET A 1 203 ? -35.417 17.630 18.433 1.00 52.69 203 MET A CA 1
ATOM 1669 C C . MET A 1 203 ? -35.302 16.408 17.497 1.00 52.69 203 MET A C 1
ATOM 1671 O O . MET A 1 203 ? -34.228 15.824 17.396 1.00 52.69 203 MET A O 1
ATOM 1675 N N . CYS A 1 204 ? -36.340 16.036 16.737 1.00 51.53 204 CYS A N 1
ATOM 1676 C CA . CYS A 1 204 ? -36.305 14.829 15.882 1.00 51.53 204 CYS A CA 1
ATOM 1677 C C . CYS A 1 204 ? -35.720 15.013 14.462 1.00 51.53 204 CYS A C 1
ATOM 1679 O O . CYS A 1 204 ? -35.602 14.038 13.718 1.00 51.53 204 CYS A O 1
ATOM 1681 N N . VAL A 1 205 ? -35.336 16.228 14.052 1.00 53.59 205 VAL A N 1
ATOM 1682 C CA . VAL A 1 205 ? -34.866 16.464 12.667 1.00 53.59 205 VAL A CA 1
ATOM 1683 C C . VAL A 1 205 ? -33.417 15.991 12.452 1.00 53.59 205 VAL A C 1
ATOM 1685 O O . VAL A 1 205 ? -33.041 15.630 11.342 1.00 53.59 205 VAL A O 1
ATOM 1688 N N . SER A 1 206 ? -32.603 15.907 13.511 1.00 58.28 206 SER A N 1
ATOM 1689 C CA . SER A 1 206 ? -31.193 15.494 13.386 1.00 58.28 206 SER A CA 1
ATOM 1690 C C . SER A 1 206 ? -31.017 13.970 13.303 1.00 58.28 206 SER A C 1
ATOM 1692 O O . SER A 1 206 ? -30.266 13.461 12.470 1.00 58.28 206 SER A O 1
ATOM 1694 N N . THR A 1 207 ? -31.761 13.206 14.108 1.00 65.50 207 THR A N 1
ATOM 1695 C CA . THR A 1 207 ? -31.638 11.737 14.149 1.00 65.50 207 THR A CA 1
ATOM 1696 C C . THR A 1 207 ? -32.169 11.068 12.883 1.00 65.50 207 THR A C 1
ATOM 1698 O O . THR A 1 207 ? -31.602 10.082 12.415 1.00 65.50 207 THR A O 1
ATOM 1701 N N . THR A 1 208 ? -33.212 11.632 12.278 1.00 71.12 208 THR A N 1
ATOM 1702 C CA . THR A 1 208 ? -33.801 11.118 11.034 1.00 71.12 208 THR A CA 1
ATOM 1703 C C . THR A 1 208 ? -32.861 11.272 9.837 1.00 71.12 208 THR A C 1
ATOM 1705 O O . THR A 1 208 ? -32.723 10.332 9.056 1.00 71.12 208 THR A O 1
ATOM 1708 N N . ALA A 1 209 ? -32.130 12.386 9.727 1.00 76.19 209 ALA A N 1
ATOM 1709 C CA . ALA A 1 209 ? -31.134 12.582 8.670 1.00 76.19 209 ALA A CA 1
ATOM 1710 C C . ALA A 1 209 ? -29.975 11.569 8.757 1.00 76.19 209 ALA A C 1
ATOM 1712 O O . ALA A 1 209 ? -29.566 11.002 7.743 1.00 76.19 209 ALA A O 1
ATOM 1713 N N . ILE A 1 210 ? -29.493 11.278 9.971 1.00 80.88 210 ILE A N 1
ATOM 1714 C CA . ILE A 1 210 ? -28.432 10.283 10.202 1.00 80.88 210 ILE A CA 1
ATOM 1715 C C . ILE A 1 210 ? -28.906 8.878 9.802 1.00 80.88 210 ILE A C 1
ATOM 1717 O O . ILE A 1 210 ? -28.179 8.152 9.121 1.00 80.88 210 ILE A O 1
ATOM 1721 N N . LEU A 1 211 ? -30.140 8.504 10.156 1.00 79.06 211 LEU A N 1
ATOM 1722 C CA . LEU A 1 211 ? -30.716 7.208 9.780 1.00 79.06 211 LEU A CA 1
ATOM 1723 C C . LEU A 1 211 ? -30.884 7.059 8.262 1.00 79.06 211 LEU A C 1
ATOM 1725 O O . LEU A 1 211 ? -30.608 5.986 7.729 1.00 79.06 211 LEU A O 1
ATOM 1729 N N . ILE A 1 212 ? -31.265 8.128 7.553 1.00 82.19 212 ILE A N 1
ATOM 1730 C CA . ILE A 1 212 ? -31.371 8.122 6.084 1.00 82.19 212 ILE A CA 1
ATOM 1731 C C . ILE A 1 212 ? -29.995 7.900 5.443 1.00 82.19 212 ILE A C 1
ATOM 1733 O O . ILE A 1 212 ? -29.871 7.071 4.541 1.00 82.19 212 ILE A O 1
ATOM 1737 N N . ILE A 1 213 ? -28.950 8.576 5.930 1.00 84.31 213 ILE A N 1
ATOM 1738 C CA . ILE A 1 213 ? -27.581 8.405 5.423 1.00 84.31 213 ILE A CA 1
ATOM 1739 C C . ILE A 1 213 ? -27.099 6.962 5.644 1.00 84.31 213 ILE A C 1
ATOM 1741 O O . ILE A 1 213 ? -26.622 6.325 4.704 1.00 84.31 213 ILE A O 1
ATOM 1745 N N . ILE A 1 214 ? -27.290 6.407 6.847 1.00 84.50 214 ILE A N 1
ATOM 1746 C CA . ILE A 1 214 ? -26.930 5.013 7.161 1.00 84.50 214 ILE A CA 1
ATOM 1747 C C . ILE A 1 214 ? -27.700 4.032 6.267 1.00 84.50 214 ILE A C 1
ATOM 1749 O O . ILE A 1 214 ? -27.112 3.082 5.748 1.00 84.50 214 ILE A O 1
ATOM 1753 N N . PHE A 1 215 ? -28.994 4.266 6.035 1.00 82.38 215 PHE 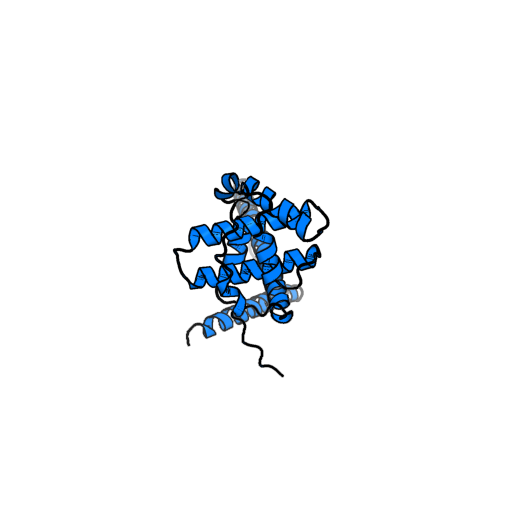A N 1
ATOM 1754 C CA . PHE A 1 215 ? -29.820 3.414 5.181 1.00 82.38 215 PHE A CA 1
ATOM 1755 C C . PHE A 1 215 ? -29.363 3.437 3.716 1.00 82.38 215 PHE A C 1
ATOM 1757 O O . PHE A 1 215 ? -29.324 2.389 3.071 1.00 82.38 215 PHE A O 1
ATOM 1764 N N . ILE A 1 216 ? -28.953 4.600 3.194 1.00 86.44 216 ILE A N 1
ATOM 1765 C CA . ILE A 1 216 ? -28.374 4.717 1.848 1.00 86.44 216 ILE A CA 1
ATOM 1766 C C . ILE A 1 216 ? -27.079 3.901 1.760 1.00 86.44 216 ILE A C 1
ATOM 1768 O O . ILE A 1 216 ? -26.939 3.094 0.842 1.00 86.44 216 ILE A O 1
ATOM 1772 N N . PHE A 1 217 ? -26.173 4.023 2.736 1.00 77.50 217 PHE A N 1
ATOM 1773 C CA . PHE A 1 217 ? -24.944 3.220 2.772 1.00 77.50 217 PHE A CA 1
ATOM 1774 C C . PHE A 1 217 ? -25.226 1.715 2.855 1.00 77.50 217 PHE A C 1
ATOM 1776 O O . PHE A 1 217 ? -24.594 0.928 2.147 1.00 77.50 217 PHE A O 1
ATOM 1783 N N . PHE A 1 218 ? -26.207 1.306 3.663 1.00 79.94 218 PHE A N 1
ATOM 1784 C CA . PHE A 1 218 ? -26.590 -0.098 3.800 1.00 79.94 218 PHE A CA 1
ATOM 1785 C C . PHE A 1 218 ? -27.196 -0.654 2.504 1.00 79.94 218 PHE A C 1
ATOM 1787 O O . PHE A 1 218 ? -26.838 -1.748 2.070 1.00 79.94 218 PHE A O 1
ATOM 1794 N N . LYS A 1 219 ? -28.063 0.119 1.838 1.00 74.25 219 LYS A N 1
ATOM 1795 C CA . LYS A 1 219 ? -28.686 -0.264 0.564 1.00 74.25 219 LYS A CA 1
ATOM 1796 C C . LYS A 1 219 ? -27.668 -0.342 -0.574 1.00 74.25 219 LYS A C 1
ATOM 1798 O O . LYS A 1 219 ? -27.720 -1.283 -1.360 1.00 74.25 219 LYS A O 1
ATOM 1803 N N . VAL A 1 220 ? -26.719 0.593 -0.635 1.00 77.44 220 VAL A N 1
ATOM 1804 C CA . VAL A 1 220 ? -25.608 0.551 -1.599 1.00 77.44 220 VAL A CA 1
ATOM 1805 C C . VAL A 1 220 ? -24.762 -0.703 -1.366 1.00 77.44 220 VAL A C 1
ATOM 1807 O O . VAL A 1 220 ? -24.570 -1.480 -2.297 1.00 77.44 220 VAL A O 1
ATOM 1810 N N . LYS A 1 221 ? -24.354 -0.974 -0.120 1.00 72.00 221 LYS A N 1
ATOM 1811 C CA . LYS A 1 221 ? -23.588 -2.178 0.244 1.00 72.00 221 LYS A CA 1
ATOM 1812 C C . LYS A 1 221 ? -24.321 -3.476 -0.111 1.00 72.00 221 LYS A C 1
ATOM 1814 O O . LYS A 1 221 ? -23.704 -4.401 -0.630 1.00 72.00 221 LYS A O 1
ATOM 1819 N N . ASN A 1 222 ? -25.631 -3.549 0.128 1.00 67.25 222 ASN A N 1
ATOM 1820 C CA . ASN A 1 222 ? -26.403 -4.757 -0.161 1.00 67.25 222 ASN A CA 1
ATOM 1821 C C . ASN A 1 222 ? -26.646 -4.966 -1.665 1.00 67.25 222 ASN A C 1
ATOM 1823 O O . ASN A 1 222 ? -26.622 -6.100 -2.130 1.00 67.25 222 ASN A O 1
ATOM 1827 N N . ASN A 1 223 ? -26.803 -3.892 -2.445 1.00 65.12 223 ASN A N 1
ATOM 1828 C CA . ASN A 1 223 ? -26.870 -3.991 -3.906 1.00 65.12 223 ASN A CA 1
ATOM 1829 C C . ASN A 1 223 ? -25.544 -4.465 -4.520 1.00 65.12 223 ASN A C 1
ATOM 1831 O O . ASN A 1 223 ? -25.568 -5.219 -5.489 1.00 65.12 223 ASN A O 1
ATOM 1835 N N . PHE A 1 224 ? -24.400 -4.100 -3.931 1.00 58.44 224 PHE A N 1
ATOM 1836 C CA . PHE A 1 224 ? -23.109 -4.672 -4.326 1.00 58.44 224 PHE A CA 1
ATOM 1837 C C . PHE A 1 224 ? -22.984 -6.162 -3.967 1.00 58.44 224 PHE A C 1
ATOM 1839 O O . PHE A 1 224 ? -22.347 -6.908 -4.703 1.00 58.44 224 PHE A O 1
ATOM 1846 N N . ASN A 1 225 ? -23.635 -6.622 -2.893 1.00 50.06 225 ASN A N 1
ATOM 1847 C CA . ASN A 1 225 ? -23.647 -8.039 -2.516 1.00 50.06 225 ASN A CA 1
ATOM 1848 C C . ASN A 1 225 ? -24.662 -8.887 -3.308 1.00 50.06 225 ASN A C 1
ATOM 1850 O O . ASN A 1 225 ? -24.444 -10.084 -3.467 1.00 50.06 225 ASN A O 1
ATOM 1854 N N . LEU A 1 226 ? -25.752 -8.307 -3.821 1.00 44.81 226 LEU A N 1
ATOM 1855 C CA . LEU A 1 226 ? -26.743 -9.033 -4.635 1.00 44.81 226 LEU A CA 1
ATOM 1856 C C . LEU A 1 226 ? -26.277 -9.294 -6.075 1.00 44.81 226 LEU A C 1
ATOM 1858 O O . LEU A 1 226 ? -26.709 -10.270 -6.680 1.00 44.81 226 LEU A O 1
ATOM 1862 N N . LEU A 1 227 ? -25.338 -8.499 -6.594 1.00 43.16 227 LEU A N 1
ATOM 1863 C CA . LEU A 1 227 ? -24.617 -8.797 -7.840 1.00 43.16 227 LEU A CA 1
ATOM 1864 C C . LEU A 1 227 ? -23.602 -9.950 -7.693 1.00 43.16 227 LEU A C 1
ATOM 1866 O O . LEU A 1 227 ? -22.913 -10.279 -8.647 1.00 43.16 227 LEU A O 1
ATOM 1870 N N . ASN A 1 228 ? -23.511 -10.560 -6.507 1.00 43.88 228 ASN A N 1
ATOM 1871 C CA . ASN A 1 228 ? -22.565 -11.620 -6.157 1.00 43.88 228 ASN A CA 1
ATOM 1872 C C . ASN A 1 228 ? -23.222 -13.021 -6.113 1.00 43.88 228 ASN A C 1
ATOM 1874 O O . ASN A 1 228 ? -22.647 -13.952 -5.554 1.00 43.88 228 ASN A O 1
ATOM 1878 N N . ILE A 1 229 ? -24.451 -13.161 -6.636 1.00 40.91 229 ILE A N 1
ATOM 1879 C CA . ILE A 1 229 ? -25.220 -14.426 -6.658 1.00 40.91 229 ILE A CA 1
ATOM 1880 C C . ILE A 1 229 ? -25.669 -14.830 -8.085 1.00 40.91 229 ILE A C 1
ATOM 1882 O O . ILE A 1 229 ? -26.251 -15.898 -8.252 1.00 40.91 229 ILE A O 1
ATOM 1886 N N . TYR A 1 230 ? -25.355 -14.056 -9.129 1.00 38.81 230 TYR A N 1
ATOM 1887 C CA . TYR A 1 230 ? -25.658 -14.419 -10.523 1.00 38.81 230 TYR A CA 1
ATOM 1888 C C . TYR A 1 230 ? -24.434 -14.331 -11.425 1.00 38.81 230 TYR A C 1
ATOM 1890 O O . TYR A 1 230 ? -23.694 -13.331 -11.298 1.00 38.81 230 TYR A O 1
#

pLDDT: mean 83.43, std 15.85, range [38.81, 97.5]